Protein AF-A0ABD5NC55-F1 (afdb_monomer)

Structure (mmCIF, N/CA/C/O backbone):
data_AF-A0ABD5NC55-F1
#
_entry.id   AF-A0ABD5NC55-F1
#
loop_
_atom_site.group_PDB
_atom_site.id
_atom_site.type_symbol
_atom_site.label_atom_id
_atom_site.label_alt_id
_atom_site.label_comp_id
_atom_site.label_asym_id
_atom_site.label_entity_id
_atom_site.label_seq_id
_atom_site.pdbx_PDB_ins_code
_atom_site.Cartn_x
_atom_site.Cartn_y
_atom_site.Cartn_z
_atom_site.occupancy
_atom_site.B_iso_or_equiv
_atom_site.auth_seq_id
_atom_site.auth_comp_id
_atom_site.auth_asym_id
_atom_site.auth_atom_id
_atom_site.pdbx_PDB_model_num
ATOM 1 N N . MET A 1 1 ? 3.186 -11.747 -23.659 1.00 61.12 1 MET A N 1
ATOM 2 C CA . MET A 1 1 ? 3.826 -11.585 -22.332 1.00 61.12 1 MET A CA 1
ATOM 3 C C . MET A 1 1 ? 4.616 -12.858 -22.051 1.00 61.12 1 MET A C 1
ATOM 5 O O . MET A 1 1 ? 4.063 -13.925 -22.280 1.00 61.12 1 MET A O 1
ATOM 9 N N . SER A 1 2 ? 5.901 -12.783 -21.690 1.00 81.12 2 SER A N 1
ATOM 10 C CA . SER A 1 2 ? 6.711 -13.991 -21.438 1.00 81.12 2 SER A CA 1
ATOM 11 C C . SER A 1 2 ? 6.311 -14.660 -20.113 1.00 81.12 2 SER A C 1
ATOM 13 O O . SER A 1 2 ? 5.825 -13.983 -19.206 1.00 81.12 2 SER A O 1
ATOM 15 N N . GLY A 1 3 ? 6.540 -15.973 -19.976 1.00 81.94 3 GLY A N 1
ATOM 16 C CA . GLY A 1 3 ? 6.241 -16.711 -18.736 1.00 81.94 3 GLY A CA 1
ATOM 17 C C . GLY A 1 3 ? 6.986 -16.169 -17.507 1.00 81.94 3 GLY A C 1
ATOM 18 O O . GLY A 1 3 ? 6.427 -16.123 -16.415 1.00 81.94 3 GLY A O 1
ATOM 19 N N . LEU A 1 4 ? 8.206 -15.655 -17.702 1.00 83.94 4 LEU A N 1
ATOM 20 C CA . LEU A 1 4 ? 8.985 -14.992 -16.654 1.00 83.94 4 LEU A CA 1
ATOM 21 C C . LEU A 1 4 ? 8.334 -13.681 -16.184 1.00 83.94 4 LEU A C 1
ATOM 23 O O . LEU A 1 4 ? 8.230 -13.456 -14.983 1.00 83.94 4 LEU A O 1
ATOM 27 N N . ASN A 1 5 ? 7.820 -12.851 -17.100 1.00 82.38 5 ASN A N 1
ATOM 28 C CA . ASN A 1 5 ? 7.126 -11.615 -16.721 1.00 82.38 5 ASN A CA 1
ATOM 29 C C . ASN A 1 5 ? 5.860 -11.911 -15.909 1.00 82.38 5 ASN A C 1
ATOM 31 O O . ASN A 1 5 ? 5.577 -11.208 -14.946 1.00 82.38 5 ASN A O 1
ATOM 35 N N . TRP A 1 6 ? 5.124 -12.968 -16.263 1.00 85.38 6 TRP A N 1
ATOM 36 C CA . TRP A 1 6 ? 3.964 -13.406 -15.487 1.00 85.38 6 TRP A CA 1
ATOM 37 C C . TRP A 1 6 ? 4.355 -13.847 -14.074 1.00 85.38 6 TRP A C 1
ATOM 39 O O . TRP A 1 6 ? 3.760 -13.374 -13.106 1.00 85.38 6 TRP A O 1
ATOM 49 N N . ALA A 1 7 ? 5.394 -14.676 -13.943 1.00 89.12 7 ALA A N 1
ATOM 50 C CA . ALA A 1 7 ? 5.879 -15.124 -12.640 1.00 89.12 7 ALA A CA 1
ATOM 51 C C . ALA A 1 7 ? 6.323 -13.947 -11.754 1.00 89.12 7 ALA A C 1
ATOM 53 O O . ALA A 1 7 ? 5.970 -13.901 -10.579 1.00 89.12 7 ALA A O 1
ATOM 54 N N . VAL A 1 8 ? 7.027 -12.960 -12.321 1.00 88.50 8 VAL A N 1
ATOM 55 C CA . VAL A 1 8 ? 7.450 -11.744 -11.602 1.00 88.50 8 VAL A CA 1
ATOM 56 C C . VAL A 1 8 ? 6.251 -10.895 -11.174 1.00 88.50 8 VAL A C 1
ATOM 58 O O . VAL A 1 8 ? 6.222 -10.408 -10.046 1.00 88.50 8 VAL A O 1
ATOM 61 N N . THR A 1 9 ? 5.237 -10.741 -12.028 1.00 85.44 9 THR A N 1
ATOM 62 C CA . THR A 1 9 ? 4.001 -10.032 -11.664 1.00 85.44 9 THR A CA 1
ATOM 63 C C . THR A 1 9 ? 3.281 -10.725 -10.509 1.00 85.44 9 THR A C 1
ATOM 65 O O . THR A 1 9 ? 2.924 -10.060 -9.538 1.00 85.44 9 THR A O 1
ATOM 68 N N . VAL A 1 10 ? 3.111 -12.050 -10.568 1.00 88.81 10 VAL A N 1
ATOM 69 C CA . VAL A 1 10 ? 2.485 -12.830 -9.485 1.00 88.81 10 VAL A CA 1
ATOM 70 C C . VAL A 1 10 ? 3.303 -12.730 -8.198 1.00 88.81 10 VAL A C 1
ATOM 72 O O . VAL A 1 10 ? 2.737 -12.469 -7.138 1.00 88.81 10 VAL A O 1
ATOM 75 N N . ALA A 1 11 ? 4.629 -12.860 -8.280 1.00 88.06 11 ALA A N 1
ATOM 76 C CA . ALA A 1 11 ? 5.518 -12.692 -7.134 1.00 88.06 11 ALA A CA 1
ATOM 77 C C . ALA A 1 11 ? 5.391 -11.292 -6.515 1.00 88.06 11 ALA A C 1
ATOM 79 O O . ALA A 1 11 ? 5.350 -11.171 -5.294 1.00 88.06 11 ALA A O 1
ATOM 80 N N . GLY A 1 12 ? 5.252 -10.250 -7.340 1.00 84.94 12 GLY A N 1
ATOM 81 C CA . GLY A 1 12 ? 4.975 -8.889 -6.884 1.00 84.94 12 GLY A CA 1
ATOM 82 C C . GLY A 1 12 ? 3.676 -8.799 -6.090 1.00 84.94 12 GLY A C 1
ATOM 83 O O . GLY A 1 12 ? 3.687 -8.312 -4.962 1.00 84.94 12 GLY A O 1
ATOM 84 N N . VAL A 1 13 ? 2.574 -9.328 -6.633 1.00 88.69 13 VAL A N 1
ATOM 85 C CA . VAL A 1 13 ? 1.280 -9.364 -5.927 1.00 88.69 13 VAL A CA 1
ATOM 86 C C . VAL A 1 13 ? 1.420 -10.044 -4.566 1.00 88.69 13 VAL A C 1
ATOM 88 O O . VAL A 1 13 ? 0.998 -9.489 -3.552 1.00 88.69 13 VAL A O 1
ATOM 91 N N . VAL A 1 14 ? 2.039 -11.227 -4.539 1.00 90.50 14 VAL A N 1
ATOM 92 C CA . VAL A 1 14 ? 2.230 -12.009 -3.312 1.00 90.50 14 VAL A CA 1
ATOM 93 C C . VAL A 1 14 ? 3.110 -11.259 -2.313 1.00 90.50 14 VAL A C 1
ATOM 95 O O . VAL A 1 14 ? 2.767 -11.209 -1.137 1.00 90.50 14 VAL A O 1
ATOM 98 N N . ALA A 1 15 ? 4.197 -10.623 -2.755 1.00 89.31 15 ALA A N 1
ATOM 99 C CA . ALA A 1 15 ? 5.097 -9.870 -1.885 1.00 89.31 15 ALA A CA 1
ATOM 100 C C . ALA A 1 15 ? 4.412 -8.652 -1.242 1.00 89.31 15 ALA A C 1
ATOM 102 O O . ALA A 1 15 ? 4.554 -8.419 -0.039 1.00 89.31 15 ALA A O 1
ATOM 103 N N . PHE A 1 16 ? 3.627 -7.890 -2.009 1.00 88.50 16 PHE A N 1
ATOM 104 C CA . PHE A 1 16 ? 2.878 -6.750 -1.473 1.00 88.50 16 PHE A CA 1
ATOM 105 C C . PHE A 1 16 ? 1.750 -7.195 -0.534 1.00 88.50 16 PHE A C 1
ATOM 107 O O . PHE A 1 16 ? 1.574 -6.612 0.535 1.00 88.50 16 PHE A O 1
ATOM 114 N N . ALA A 1 17 ? 1.036 -8.272 -0.866 1.00 87.06 17 ALA A N 1
ATOM 115 C CA . ALA A 1 17 ? 0.018 -8.833 0.020 1.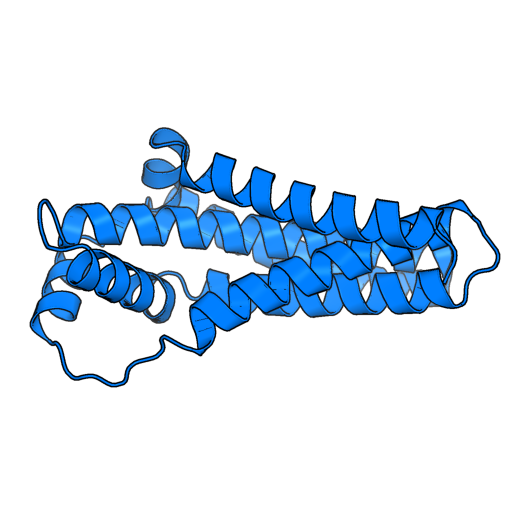00 87.06 17 ALA A CA 1
ATOM 116 C C . ALA A 1 17 ? 0.628 -9.360 1.332 1.00 87.06 17 ALA A C 1
ATOM 118 O O . ALA A 1 17 ? 0.141 -9.034 2.413 1.00 87.06 17 ALA A O 1
ATOM 119 N N . ALA A 1 18 ? 1.722 -10.122 1.248 1.00 86.50 18 ALA A N 1
ATOM 120 C CA . ALA A 1 18 ? 2.407 -10.688 2.407 1.00 86.50 18 ALA A CA 1
ATOM 121 C C . ALA A 1 18 ? 3.020 -9.606 3.306 1.00 86.50 18 ALA A C 1
ATOM 123 O O . ALA A 1 18 ? 2.886 -9.683 4.525 1.00 86.50 18 ALA A O 1
ATOM 124 N N . SER A 1 19 ? 3.647 -8.577 2.726 1.00 87.06 19 SER A N 1
ATOM 125 C CA . SER A 1 19 ? 4.201 -7.459 3.504 1.00 87.06 19 SER A CA 1
ATOM 126 C C . SER A 1 19 ? 3.112 -6.661 4.218 1.00 87.06 19 SER A C 1
ATOM 128 O O . SER A 1 19 ? 3.260 -6.362 5.400 1.00 87.06 19 SER A O 1
ATOM 130 N N . SER A 1 20 ? 1.988 -6.381 3.554 1.00 85.31 20 SER A N 1
ATOM 131 C CA . SER A 1 20 ? 0.851 -5.709 4.193 1.00 85.31 20 SER A CA 1
ATOM 132 C C . SER A 1 20 ? 0.246 -6.560 5.314 1.00 85.31 20 SER A C 1
ATOM 134 O O . SER A 1 20 ? -0.006 -6.056 6.408 1.00 85.31 20 SER A O 1
ATOM 136 N N . TYR A 1 21 ? 0.099 -7.871 5.090 1.00 85.38 21 TYR A N 1
ATOM 137 C CA . TYR A 1 21 ? -0.360 -8.805 6.117 1.00 85.38 21 TYR A CA 1
ATOM 138 C C . TYR A 1 21 ? 0.579 -8.842 7.328 1.00 85.38 21 TYR A C 1
ATOM 140 O O . TYR A 1 21 ? 0.105 -8.799 8.458 1.00 85.38 21 TYR A O 1
ATOM 148 N N . ALA A 1 22 ? 1.898 -8.865 7.115 1.00 86.38 22 ALA A N 1
ATOM 149 C CA . ALA A 1 22 ? 2.879 -8.830 8.199 1.00 86.38 22 ALA A CA 1
ATOM 150 C C . ALA A 1 22 ? 2.786 -7.529 9.016 1.00 86.38 22 ALA A C 1
ATOM 152 O O . ALA A 1 22 ? 2.776 -7.575 10.243 1.00 86.38 22 ALA A O 1
ATOM 153 N N . VAL A 1 23 ? 2.641 -6.382 8.342 1.00 87.06 23 VAL A N 1
ATOM 154 C CA . VAL A 1 23 ? 2.479 -5.063 8.982 1.00 87.06 23 VAL A CA 1
ATOM 155 C C . VAL A 1 23 ? 1.208 -4.995 9.832 1.00 87.06 23 VAL A C 1
ATOM 157 O O . VAL A 1 23 ? 1.243 -4.487 10.948 1.00 87.06 23 VAL A O 1
ATOM 160 N N . VAL A 1 24 ? 0.085 -5.511 9.327 1.00 84.94 24 VAL A N 1
ATOM 161 C CA . VAL A 1 24 ? -1.197 -5.502 10.053 1.00 84.94 24 VAL A CA 1
ATOM 162 C C . VAL A 1 24 ? -1.247 -6.585 11.138 1.00 84.94 24 VAL A C 1
ATOM 164 O O . VAL A 1 24 ? -1.898 -6.400 12.164 1.00 84.94 24 VAL A O 1
ATOM 167 N N . GLY A 1 25 ? -0.570 -7.717 10.943 1.00 83.31 25 GLY A N 1
ATOM 168 C CA . GLY A 1 25 ? -0.527 -8.820 11.905 1.00 83.31 25 GLY A CA 1
ATOM 169 C C . GLY A 1 25 ? 0.240 -8.483 13.186 1.00 83.31 25 GLY A C 1
ATOM 170 O O . GLY A 1 25 ? -0.072 -9.024 14.248 1.00 83.31 25 GLY A O 1
ATOM 171 N N . ASP A 1 26 ? 1.194 -7.557 13.113 1.00 89.75 26 ASP A N 1
ATOM 172 C CA . ASP A 1 26 ? 2.009 -7.135 14.248 1.00 89.75 26 ASP A CA 1
ATOM 173 C C . ASP A 1 26 ? 1.245 -6.157 15.165 1.00 89.75 26 ASP A C 1
ATOM 175 O O . ASP A 1 26 ? 0.849 -5.058 14.771 1.00 89.75 26 ASP A O 1
ATOM 179 N N . ALA A 1 27 ? 1.017 -6.560 16.418 1.00 87.25 27 ALA A N 1
ATOM 180 C CA . ALA A 1 27 ? 0.309 -5.746 17.408 1.00 87.25 27 ALA A CA 1
ATOM 181 C C . ALA A 1 27 ? 1.094 -4.491 17.845 1.00 87.25 27 ALA A C 1
ATOM 183 O O . ALA A 1 27 ? 0.490 -3.457 18.145 1.00 87.25 27 ALA A O 1
ATOM 184 N N . GLY A 1 28 ? 2.427 -4.553 17.859 1.00 87.88 28 GLY A N 1
ATOM 185 C CA . GLY A 1 28 ? 3.287 -3.409 18.159 1.00 87.88 28 GLY A CA 1
ATOM 186 C C . GLY A 1 28 ? 3.221 -2.356 17.057 1.00 87.88 28 GLY A C 1
ATOM 187 O O . GLY A 1 28 ? 3.062 -1.171 17.340 1.00 87.88 28 GLY A O 1
ATOM 188 N N . ILE A 1 29 ? 3.249 -2.783 15.791 1.00 87.31 29 ILE A N 1
ATOM 189 C CA . ILE A 1 29 ? 3.102 -1.864 14.651 1.00 87.31 29 ILE A CA 1
ATOM 190 C C . ILE A 1 29 ? 1.704 -1.243 14.628 1.00 87.31 29 ILE A C 1
ATOM 192 O O . ILE A 1 29 ? 1.588 -0.035 14.429 1.00 87.31 29 ILE A O 1
ATOM 196 N N . ARG A 1 30 ? 0.650 -2.032 14.868 1.00 88.25 30 ARG A N 1
ATOM 197 C CA . ARG A 1 30 ? -0.736 -1.537 14.931 1.00 88.25 30 ARG A CA 1
ATOM 198 C C . ARG A 1 30 ? -0.933 -0.453 15.990 1.00 88.25 30 ARG A C 1
ATOM 200 O O . ARG A 1 30 ? -1.394 0.636 15.655 1.00 88.25 30 ARG A O 1
ATOM 207 N N . SER A 1 31 ? -0.519 -0.730 17.225 1.00 89.88 31 SER A N 1
ATOM 208 C CA . SER A 1 31 ? -0.637 0.214 18.347 1.00 89.88 31 SER A CA 1
ATOM 209 C C . SER A 1 31 ? 0.229 1.466 18.174 1.00 89.88 31 SER A C 1
ATOM 211 O O . SER A 1 31 ? -0.176 2.574 18.521 1.00 89.88 31 SER A O 1
ATOM 213 N N . TRP A 1 32 ? 1.418 1.341 17.581 1.00 93.44 32 TRP A N 1
ATOM 214 C CA . TRP A 1 32 ? 2.223 2.509 17.231 1.00 93.44 32 TRP A CA 1
ATOM 215 C C . TRP A 1 32 ? 1.589 3.331 16.099 1.00 93.44 32 TRP A C 1
ATOM 217 O O . TRP A 1 32 ? 1.586 4.562 16.160 1.00 93.44 32 TRP A O 1
ATOM 227 N N . ALA A 1 33 ? 1.040 2.674 15.074 1.00 88.81 33 ALA A N 1
ATOM 228 C CA . ALA A 1 33 ? 0.448 3.332 13.911 1.00 88.81 33 ALA A CA 1
ATOM 229 C C . ALA A 1 33 ? -0.842 4.098 14.250 1.00 88.81 33 ALA A C 1
ATOM 231 O O . ALA A 1 33 ? -1.135 5.105 13.599 1.00 88.81 33 ALA A O 1
ATOM 232 N N . SER A 1 34 ? -1.595 3.660 15.265 1.00 88.88 34 SER A N 1
ATOM 233 C CA . SER A 1 34 ? -2.760 4.386 15.787 1.00 88.88 34 SER A CA 1
ATOM 234 C C . SER A 1 34 ? -2.375 5.594 16.650 1.00 88.88 34 SER A C 1
ATOM 236 O O . SER A 1 34 ? -3.102 6.591 16.671 1.00 88.88 34 SER A O 1
ATOM 238 N N . ALA A 1 35 ? -1.199 5.582 17.285 1.00 91.50 35 ALA A N 1
ATOM 239 C CA . ALA A 1 35 ? -0.702 6.705 18.076 1.00 91.50 35 ALA A CA 1
ATOM 240 C C . ALA A 1 35 ? -0.426 7.964 17.227 1.00 91.50 35 ALA A C 1
ATOM 242 O O . ALA A 1 35 ? -0.142 7.908 16.029 1.00 91.50 35 ALA A O 1
ATOM 243 N N . ALA A 1 36 ? -0.443 9.144 17.860 1.00 88.31 36 ALA A N 1
ATOM 244 C CA . ALA A 1 36 ? -0.231 10.426 17.173 1.00 88.31 36 ALA A CA 1
ATOM 245 C C . ALA A 1 36 ? 1.100 10.494 16.397 1.00 88.31 36 ALA A C 1
ATOM 247 O O . ALA A 1 36 ? 1.129 10.986 15.266 1.00 88.31 36 ALA A O 1
ATOM 248 N N . ALA A 1 37 ? 2.182 9.956 16.971 1.00 89.19 37 ALA A N 1
ATOM 249 C CA . ALA A 1 37 ? 3.490 9.894 16.322 1.00 89.19 37 ALA A CA 1
ATOM 250 C C . ALA A 1 37 ? 3.479 8.983 15.080 1.00 89.19 37 ALA A C 1
ATOM 252 O O . ALA A 1 37 ? 3.991 9.381 14.033 1.00 89.19 37 ALA A O 1
ATOM 253 N N . GLY A 1 38 ? 2.838 7.811 15.155 1.00 88.50 38 GLY A N 1
ATOM 254 C CA . GLY A 1 38 ? 2.690 6.902 14.015 1.00 88.50 38 GLY A CA 1
ATOM 255 C C . GLY A 1 38 ? 1.799 7.479 12.916 1.00 88.50 38 GLY A C 1
ATOM 256 O O . GLY A 1 38 ? 2.148 7.413 11.735 1.00 88.50 38 GLY A O 1
ATOM 257 N N . ARG A 1 39 ? 0.705 8.160 13.281 1.00 89.12 39 ARG A N 1
ATOM 258 C CA . ARG A 1 39 ? -0.153 8.896 12.333 1.00 89.12 39 ARG A CA 1
ATOM 259 C C . ARG A 1 39 ? 0.620 10.006 11.614 1.00 89.12 39 ARG A C 1
ATOM 261 O O . ARG A 1 39 ? 0.506 10.141 10.394 1.00 89.12 39 ARG A O 1
ATOM 268 N N . ALA A 1 40 ? 1.428 10.782 12.338 1.00 90.56 40 ALA A N 1
ATOM 269 C CA . ALA A 1 40 ? 2.279 11.820 11.754 1.00 90.56 40 ALA A CA 1
ATOM 270 C C . ALA A 1 40 ? 3.355 11.228 10.831 1.00 90.56 40 ALA A C 1
ATOM 272 O O . ALA A 1 40 ? 3.527 11.703 9.709 1.00 90.56 40 ALA A O 1
ATOM 273 N N . TRP A 1 41 ? 4.022 10.155 11.258 1.00 90.88 41 TRP A N 1
ATOM 274 C CA . TRP A 1 41 ? 4.999 9.443 10.436 1.00 90.88 41 TRP A CA 1
ATOM 275 C C . TRP A 1 41 ? 4.378 8.891 9.153 1.00 90.88 41 TRP A C 1
ATOM 277 O O . TRP A 1 41 ? 4.917 9.074 8.068 1.00 90.88 41 TRP A O 1
ATOM 287 N N . THR A 1 42 ? 3.195 8.289 9.243 1.00 90.69 42 THR A N 1
ATOM 288 C CA . THR A 1 42 ? 2.478 7.742 8.084 1.00 90.69 42 THR A CA 1
ATOM 289 C C . THR A 1 42 ? 2.167 8.825 7.045 1.00 90.69 42 THR A C 1
ATOM 291 O O . THR A 1 42 ? 2.303 8.594 5.842 1.00 90.69 42 THR A O 1
ATOM 294 N N . ARG A 1 43 ? 1.824 10.045 7.488 1.00 90.25 43 ARG A N 1
ATOM 295 C CA . ARG A 1 43 ? 1.667 11.210 6.596 1.00 90.25 43 ARG A CA 1
ATOM 296 C C . ARG A 1 43 ? 2.989 11.625 5.955 1.00 90.25 43 ARG A C 1
ATOM 298 O O . ARG A 1 43 ? 2.999 11.932 4.767 1.00 90.25 43 ARG A O 1
ATOM 305 N N . TRP A 1 44 ? 4.089 11.605 6.706 1.00 92.81 44 TRP A N 1
ATOM 306 C CA . TRP A 1 44 ? 5.425 11.875 6.168 1.00 92.81 44 TRP A CA 1
ATOM 307 C C . TRP A 1 44 ? 5.843 10.860 5.106 1.00 92.81 44 TRP A C 1
ATOM 309 O O . TRP A 1 44 ? 6.323 11.260 4.050 1.00 92.81 44 TRP A O 1
ATOM 319 N N . VAL A 1 45 ? 5.600 9.567 5.333 1.00 91.31 45 VAL A N 1
ATOM 320 C CA . VAL A 1 45 ? 5.869 8.510 4.344 1.00 91.31 45 VAL A CA 1
ATOM 321 C C . VAL A 1 45 ? 5.026 8.717 3.083 1.00 91.31 45 VAL A C 1
ATOM 323 O O . VAL A 1 45 ? 5.547 8.622 1.972 1.00 91.31 45 VAL A O 1
ATOM 326 N N . ALA A 1 46 ? 3.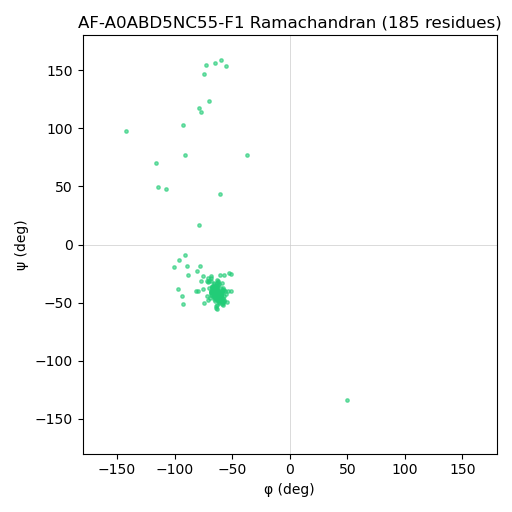744 9.072 3.228 1.00 89.44 46 ALA A N 1
ATOM 327 C CA . ALA A 1 46 ? 2.892 9.400 2.085 1.00 89.44 46 ALA A CA 1
ATOM 328 C C . ALA A 1 46 ? 3.416 10.620 1.307 1.00 89.44 46 ALA A C 1
ATOM 330 O O . ALA A 1 46 ? 3.495 10.585 0.079 1.00 89.44 46 ALA A O 1
ATOM 331 N N . ALA A 1 47 ? 3.819 11.681 2.014 1.00 91.81 47 ALA A N 1
ATOM 332 C CA . ALA A 1 47 ? 4.410 12.871 1.408 1.00 91.81 47 ALA A CA 1
ATOM 333 C C . ALA A 1 47 ? 5.722 12.544 0.679 1.00 91.81 47 ALA A C 1
ATOM 335 O O . ALA A 1 47 ? 5.924 13.002 -0.443 1.00 91.81 47 ALA A O 1
ATOM 336 N N . ALA A 1 48 ? 6.574 11.696 1.260 1.00 91.31 48 ALA A N 1
ATOM 337 C CA . ALA A 1 48 ? 7.786 11.209 0.610 1.00 91.31 48 ALA A CA 1
ATOM 338 C 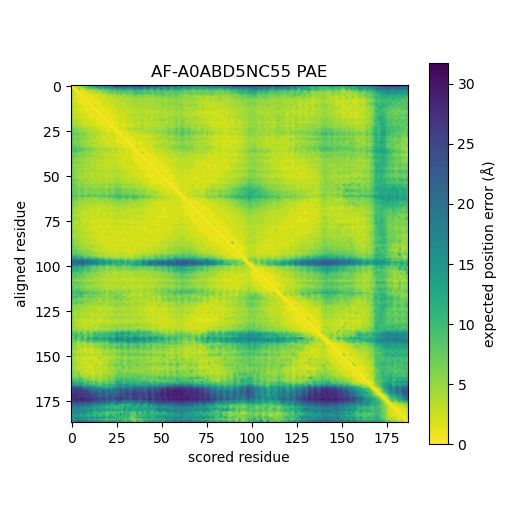C . ALA A 1 48 ? 7.465 10.463 -0.693 1.00 91.31 48 ALA A C 1
ATOM 340 O O . ALA A 1 48 ? 8.101 10.727 -1.709 1.00 91.31 48 ALA A O 1
ATOM 341 N N . GLY A 1 49 ? 6.433 9.612 -0.713 1.00 89.62 49 GLY A N 1
ATOM 342 C CA . GLY A 1 49 ? 5.984 8.940 -1.938 1.00 89.62 49 GLY A CA 1
ATOM 343 C C . GLY A 1 49 ? 5.567 9.910 -3.047 1.00 89.62 49 GLY A C 1
ATOM 344 O O . GLY A 1 49 ? 5.943 9.724 -4.207 1.00 89.62 49 GLY A O 1
ATOM 345 N N . VAL A 1 50 ? 4.863 10.990 -2.694 1.00 91.44 50 VAL A N 1
ATOM 346 C CA . VAL A 1 50 ? 4.505 12.064 -3.639 1.00 91.44 50 VAL A CA 1
ATOM 347 C C . VAL A 1 50 ? 5.748 12.807 -4.130 1.00 91.44 50 VAL A C 1
ATOM 349 O O . VAL A 1 50 ? 5.899 13.009 -5.331 1.00 91.44 50 VAL A O 1
ATOM 352 N N . LEU A 1 51 ? 6.659 13.186 -3.231 1.00 92.75 51 LEU A N 1
ATOM 353 C CA . LEU A 1 51 ? 7.892 13.895 -3.588 1.00 92.75 51 LEU A CA 1
ATOM 354 C C . LEU A 1 51 ? 8.786 13.059 -4.506 1.00 92.75 51 LEU A C 1
ATOM 356 O O . LEU A 1 51 ? 9.272 13.569 -5.512 1.00 92.75 51 LEU A O 1
ATOM 360 N N . VAL A 1 52 ? 8.949 11.769 -4.207 1.00 93.44 52 VAL A N 1
ATOM 361 C CA . VAL A 1 52 ? 9.706 10.828 -5.041 1.00 93.44 52 VAL A CA 1
ATOM 362 C C . VAL A 1 52 ? 9.051 10.676 -6.412 1.00 93.44 52 VAL A C 1
ATOM 364 O O . VAL A 1 52 ? 9.750 10.719 -7.418 1.00 93.44 52 VAL A O 1
ATOM 367 N N . SER A 1 53 ? 7.720 10.580 -6.482 1.00 89.06 53 SER A N 1
ATOM 368 C CA . SER A 1 53 ? 6.993 10.506 -7.760 1.00 89.06 53 SER A CA 1
ATOM 369 C C . SER A 1 53 ? 7.122 11.797 -8.582 1.00 89.06 53 SER A C 1
ATOM 371 O O . SER A 1 53 ? 7.263 11.750 -9.802 1.00 89.06 53 SER A O 1
ATOM 373 N N . SER A 1 54 ? 7.142 12.960 -7.930 1.00 89.88 54 SER A N 1
ATOM 374 C CA . SER A 1 54 ? 7.398 14.249 -8.588 1.00 89.88 54 SER A CA 1
ATOM 375 C C . SER A 1 54 ? 8.836 14.349 -9.102 1.00 89.88 54 SER A C 1
ATOM 377 O O . SER A 1 54 ? 9.064 14.764 -10.239 1.00 89.88 54 SER A O 1
ATOM 379 N N . ALA A 1 55 ? 9.813 13.917 -8.300 1.00 89.94 55 ALA A N 1
ATOM 380 C CA . ALA A 1 55 ? 11.210 13.831 -8.716 1.00 89.94 55 ALA A CA 1
ATOM 381 C C . ALA A 1 55 ? 11.395 12.825 -9.863 1.00 89.94 55 ALA A C 1
ATOM 383 O O . ALA A 1 55 ? 12.221 13.050 -10.748 1.00 89.94 55 ALA A O 1
ATOM 384 N N . ALA A 1 56 ? 10.599 11.752 -9.891 1.00 89.31 56 ALA A N 1
ATOM 385 C CA . ALA A 1 56 ? 10.577 10.781 -10.977 1.00 89.31 56 ALA A CA 1
ATOM 386 C C . ALA A 1 56 ? 10.151 11.426 -12.297 1.00 89.31 56 ALA A C 1
ATOM 388 O O . ALA A 1 56 ? 10.830 11.227 -13.298 1.00 89.31 56 ALA A O 1
ATOM 389 N N . ALA A 1 57 ? 9.092 12.245 -12.294 1.00 87.44 57 ALA A N 1
ATOM 390 C CA . ALA A 1 57 ? 8.622 12.947 -13.490 1.00 87.44 57 ALA A CA 1
ATOM 391 C C . ALA A 1 57 ? 9.699 13.870 -14.083 1.00 87.44 57 ALA A C 1
ATOM 393 O O . ALA A 1 57 ? 9.932 13.845 -15.290 1.00 87.44 57 ALA A O 1
ATOM 394 N N . TRP A 1 58 ? 10.412 14.615 -13.233 1.00 90.50 58 TRP A N 1
ATOM 395 C CA . TRP A 1 58 ? 11.568 15.410 -13.657 1.00 90.50 58 TRP A CA 1
ATOM 396 C C . TRP A 1 58 ? 12.694 14.531 -14.204 1.00 90.50 58 TRP A C 1
ATOM 398 O O . TRP A 1 58 ? 13.158 14.732 -15.326 1.00 90.50 58 TRP A O 1
ATOM 408 N N . SER A 1 59 ? 13.093 13.514 -13.439 1.00 89.12 59 SER A N 1
ATOM 409 C CA . SER A 1 59 ? 14.202 12.623 -13.793 1.00 89.12 59 SER A CA 1
ATOM 410 C C . SER A 1 59 ? 13.938 11.853 -15.079 1.00 89.12 59 SER A C 1
ATOM 412 O O . SER A 1 59 ? 14.875 11.600 -15.824 1.00 89.12 59 SER A O 1
ATOM 414 N N . PHE A 1 60 ? 12.682 11.516 -15.373 1.00 84.19 60 PHE A N 1
ATOM 415 C CA . PHE A 1 60 ? 12.295 10.769 -16.567 1.00 84.19 60 PHE A CA 1
ATOM 416 C C . PHE A 1 60 ? 12.616 11.523 -17.863 1.00 84.19 60 PHE A C 1
ATOM 418 O O . PHE A 1 60 ? 12.932 10.890 -18.866 1.00 84.19 60 PHE A O 1
ATOM 425 N N . THR A 1 61 ? 12.595 12.861 -17.839 1.00 86.00 61 THR A N 1
ATOM 426 C CA . THR A 1 61 ? 12.954 13.682 -19.010 1.00 86.00 61 THR A CA 1
ATOM 427 C C . THR A 1 61 ? 14.450 13.638 -19.325 1.00 86.00 61 THR A C 1
ATOM 429 O O . THR A 1 61 ? 14.836 13.757 -20.484 1.00 86.00 61 THR A O 1
ATOM 432 N N . VAL A 1 62 ? 15.287 13.430 -18.302 1.00 91.94 62 VAL A N 1
ATOM 433 C CA . VAL A 1 62 ? 16.752 13.375 -18.417 1.00 91.94 62 VAL A CA 1
ATOM 434 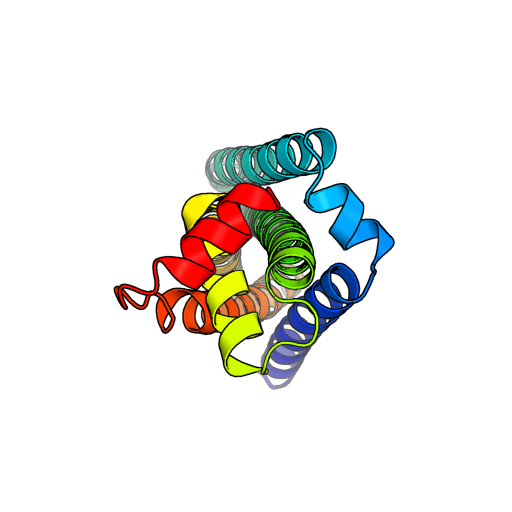C C . VAL A 1 62 ? 17.242 11.934 -18.598 1.00 91.94 62 VAL A C 1
ATOM 436 O O . VAL A 1 62 ? 18.101 11.659 -19.428 1.00 91.94 62 VAL A O 1
ATOM 439 N N . SER A 1 63 ? 16.690 11.007 -17.815 1.00 90.38 63 SER A N 1
ATOM 440 C CA . SER A 1 63 ? 17.014 9.582 -17.789 1.00 90.38 63 SER A CA 1
ATOM 441 C C . SER A 1 63 ? 15.731 8.765 -17.568 1.00 90.38 63 SER A C 1
ATOM 443 O O . SER A 1 63 ? 15.296 8.573 -16.423 1.00 90.38 63 SER A O 1
ATOM 445 N N . PRO A 1 64 ? 15.121 8.237 -18.647 1.00 86.31 64 PRO A N 1
ATOM 446 C CA . PRO A 1 64 ? 13.928 7.397 -18.556 1.00 86.31 64 PRO A CA 1
ATOM 447 C C . PRO A 1 64 ? 14.074 6.185 -17.614 1.00 86.31 64 PRO A C 1
ATOM 449 O O . PRO A 1 64 ? 13.142 5.930 -16.845 1.00 86.31 64 PRO A O 1
ATOM 452 N N . PRO A 1 65 ? 15.224 5.470 -17.575 1.00 87.12 65 PRO A N 1
ATOM 453 C CA . PRO A 1 65 ? 15.439 4.390 -16.613 1.00 87.12 65 PRO A CA 1
ATOM 454 C C . PRO A 1 65 ? 15.340 4.869 -15.164 1.00 87.12 65 PRO A C 1
ATOM 456 O O . PRO A 1 65 ? 14.622 4.281 -14.358 1.00 87.12 65 PRO A O 1
ATOM 459 N N . THR A 1 66 ? 16.022 5.970 -14.837 1.00 88.12 66 THR A N 1
ATOM 460 C CA . THR A 1 66 ? 16.031 6.543 -13.485 1.00 88.12 66 THR A CA 1
ATOM 461 C C . THR A 1 66 ? 14.631 6.978 -13.069 1.00 88.12 66 THR A C 1
ATOM 463 O O . THR A 1 66 ? 14.195 6.661 -11.963 1.00 88.12 66 THR A O 1
ATOM 466 N N . GLY A 1 67 ? 13.894 7.643 -13.963 1.00 87.44 67 GLY A N 1
ATOM 467 C CA . GLY A 1 67 ? 12.504 8.017 -13.710 1.00 87.44 67 GLY A CA 1
ATOM 468 C C . GLY A 1 67 ? 11.607 6.804 -13.442 1.00 87.44 67 GLY A C 1
ATOM 469 O O . GLY A 1 67 ? 10.832 6.825 -12.492 1.00 87.44 67 GLY A O 1
ATOM 470 N N . ALA A 1 68 ? 11.754 5.710 -14.198 1.00 88.62 68 ALA A N 1
ATOM 471 C CA . ALA A 1 68 ? 10.978 4.485 -13.984 1.00 88.62 68 ALA A CA 1
ATOM 472 C C . ALA A 1 68 ? 11.234 3.848 -12.605 1.00 88.62 68 ALA A C 1
ATOM 474 O O . ALA A 1 68 ? 10.283 3.471 -11.916 1.00 88.62 68 ALA A O 1
ATOM 475 N N . TYR A 1 69 ? 12.497 3.777 -12.166 1.00 90.00 69 TYR A N 1
ATOM 476 C CA . TYR A 1 69 ? 12.833 3.290 -10.823 1.00 90.00 69 TYR A CA 1
ATOM 477 C C . TYR A 1 69 ? 12.259 4.191 -9.726 1.00 90.00 69 TYR A C 1
ATOM 479 O O . TYR A 1 69 ? 11.732 3.691 -8.732 1.00 90.00 69 TYR A O 1
ATOM 487 N N . LEU A 1 70 ? 12.317 5.512 -9.909 1.00 91.62 70 LEU A N 1
ATOM 488 C CA . LEU A 1 70 ? 11.759 6.463 -8.949 1.00 91.62 70 LEU A CA 1
ATOM 489 C C . LEU A 1 70 ? 10.227 6.391 -8.892 1.00 91.62 70 LEU A C 1
ATOM 491 O O . LEU A 1 70 ? 9.671 6.460 -7.801 1.00 91.62 70 LEU A O 1
ATOM 495 N N . PHE A 1 71 ? 9.533 6.168 -10.012 1.00 90.69 71 PHE A N 1
ATOM 496 C CA . PHE A 1 71 ? 8.087 5.913 -9.995 1.00 90.69 71 PHE A CA 1
ATOM 497 C C . PHE A 1 71 ? 7.739 4.648 -9.202 1.00 90.69 71 PHE A C 1
ATOM 499 O O . PHE A 1 71 ? 6.821 4.678 -8.379 1.00 90.69 71 PHE A O 1
ATOM 506 N N . ALA A 1 72 ? 8.500 3.562 -9.378 1.00 89.19 72 ALA A N 1
ATOM 507 C CA . ALA A 1 72 ? 8.315 2.341 -8.595 1.00 89.19 72 ALA A CA 1
ATOM 508 C C . ALA A 1 72 ? 8.568 2.591 -7.099 1.00 89.19 72 ALA A C 1
ATOM 510 O O . ALA A 1 72 ? 7.764 2.179 -6.263 1.00 89.19 72 ALA A O 1
ATOM 511 N N . ALA A 1 73 ? 9.633 3.322 -6.754 1.00 92.25 73 ALA A N 1
ATOM 512 C CA . ALA A 1 73 ? 9.943 3.694 -5.374 1.00 92.25 73 ALA A CA 1
ATOM 513 C C . ALA A 1 73 ? 8.836 4.558 -4.747 1.00 92.25 73 ALA A C 1
ATOM 515 O O . ALA A 1 73 ? 8.381 4.267 -3.641 1.00 92.25 73 ALA A O 1
ATOM 516 N N . GLY A 1 74 ? 8.342 5.570 -5.466 1.00 90.50 74 GLY A N 1
ATOM 517 C CA . GLY A 1 74 ? 7.190 6.374 -5.052 1.00 90.50 74 GLY A CA 1
ATOM 518 C C . GLY A 1 74 ? 5.950 5.511 -4.813 1.00 90.50 74 GLY A C 1
ATOM 519 O O . GLY A 1 74 ? 5.249 5.690 -3.813 1.00 90.50 74 GLY A O 1
ATOM 520 N N . GLY A 1 75 ? 5.747 4.503 -5.668 1.00 88.94 75 GLY A N 1
ATOM 521 C CA . GLY A 1 75 ? 4.693 3.509 -5.517 1.00 88.94 75 GLY A CA 1
ATOM 522 C C . GLY A 1 75 ? 4.796 2.706 -4.214 1.00 88.94 75 GLY A C 1
ATOM 523 O O . GLY A 1 75 ? 3.810 2.569 -3.482 1.00 88.94 75 GLY A O 1
ATOM 524 N N . VAL A 1 76 ? 6.006 2.245 -3.880 1.00 93.75 76 VAL A N 1
ATOM 525 C CA . VAL A 1 76 ? 6.317 1.525 -2.631 1.00 93.75 76 VAL A CA 1
ATOM 526 C C . VAL A 1 76 ? 6.066 2.401 -1.405 1.00 93.75 76 VAL A C 1
ATOM 528 O O . VAL A 1 76 ? 5.431 1.939 -0.459 1.00 93.75 76 VAL A O 1
ATOM 531 N N . PHE A 1 77 ? 6.495 3.666 -1.417 1.00 92.88 77 PHE A N 1
ATOM 532 C CA . PHE A 1 77 ? 6.235 4.594 -0.309 1.00 92.88 77 PHE A CA 1
ATOM 533 C C . PHE A 1 77 ? 4.738 4.836 -0.097 1.00 92.88 77 PHE A C 1
ATOM 535 O O . PHE A 1 77 ? 4.269 4.792 1.042 1.00 92.88 77 PHE A O 1
ATOM 542 N N . GLY A 1 78 ? 3.969 5.018 -1.176 1.00 89.75 78 GLY A N 1
ATOM 543 C CA . GLY A 1 78 ? 2.509 5.100 -1.085 1.00 89.75 78 GLY A CA 1
ATOM 544 C C . GLY A 1 78 ? 1.892 3.851 -0.443 1.00 89.75 78 GLY A C 1
ATOM 545 O O . GLY A 1 78 ? 0.971 3.960 0.370 1.00 89.75 78 GLY A O 1
ATOM 546 N N . PHE A 1 79 ? 2.450 2.669 -0.733 1.00 90.19 79 PHE A N 1
ATOM 547 C CA . PHE A 1 79 ? 1.868 1.388 -0.332 1.00 90.19 79 PHE A CA 1
ATOM 548 C C . PHE A 1 79 ? 2.194 1.104 1.128 1.00 90.19 79 PHE A C 1
ATOM 550 O O . PHE A 1 79 ? 1.336 0.655 1.891 1.00 90.19 79 PHE A O 1
ATOM 557 N N . ALA A 1 80 ? 3.422 1.432 1.532 1.00 90.81 80 ALA A N 1
ATOM 558 C CA . ALA A 1 80 ? 3.851 1.421 2.919 1.00 90.81 80 ALA A CA 1
ATOM 559 C C . ALA A 1 80 ? 2.989 2.371 3.761 1.00 90.81 80 ALA A C 1
ATOM 561 O O . ALA A 1 80 ? 2.453 1.954 4.786 1.00 90.81 80 ALA A O 1
ATOM 562 N N . ALA A 1 81 ? 2.772 3.610 3.302 1.00 90.56 81 ALA A N 1
ATOM 563 C CA . ALA A 1 81 ? 1.903 4.559 3.997 1.00 90.56 81 ALA A CA 1
ATOM 564 C C . ALA A 1 81 ? 0.461 4.042 4.116 1.00 90.56 81 ALA A C 1
ATOM 566 O O . ALA A 1 81 ? -0.147 4.143 5.181 1.00 90.56 81 ALA A O 1
ATOM 567 N N . ALA A 1 82 ? -0.079 3.444 3.052 1.00 89.12 82 ALA A N 1
ATOM 568 C CA . ALA A 1 82 ? -1.413 2.861 3.086 1.00 89.12 82 ALA A CA 1
ATOM 569 C C . ALA A 1 82 ? -1.520 1.671 4.049 1.00 89.12 82 ALA A C 1
ATOM 571 O O . ALA A 1 82 ? -2.499 1.575 4.787 1.00 89.12 82 ALA A O 1
ATOM 572 N N . SER A 1 83 ? -0.512 0.796 4.074 1.00 89.25 83 SER A N 1
ATOM 573 C CA . SER A 1 83 ? -0.467 -0.372 4.962 1.00 89.25 83 SER A CA 1
ATOM 574 C C . SER A 1 83 ? -0.343 0.035 6.430 1.00 89.25 83 SER A C 1
ATOM 576 O O . SER A 1 83 ? -1.051 -0.507 7.271 1.00 89.25 83 SER A O 1
ATOM 578 N N . LEU A 1 84 ? 0.484 1.039 6.740 1.00 89.69 84 LEU A N 1
ATOM 579 C CA . LEU A 1 84 ? 0.594 1.602 8.090 1.00 89.69 84 LEU A CA 1
ATOM 580 C C . LEU A 1 84 ? -0.713 2.268 8.535 1.00 89.69 84 LEU A C 1
ATOM 582 O O . LEU A 1 84 ? -1.183 2.035 9.645 1.00 89.69 84 LEU A O 1
ATOM 586 N N . ALA A 1 85 ? -1.343 3.048 7.655 1.00 88.06 85 ALA A N 1
ATOM 587 C CA . ALA A 1 85 ? -2.634 3.665 7.939 1.00 88.06 85 ALA A CA 1
ATOM 588 C C . ALA A 1 85 ? -3.732 2.610 8.168 1.00 88.06 85 ALA A C 1
ATOM 590 O O . ALA A 1 85 ? -4.548 2.751 9.076 1.00 88.06 85 ALA A O 1
ATOM 591 N N . ALA A 1 86 ? -3.730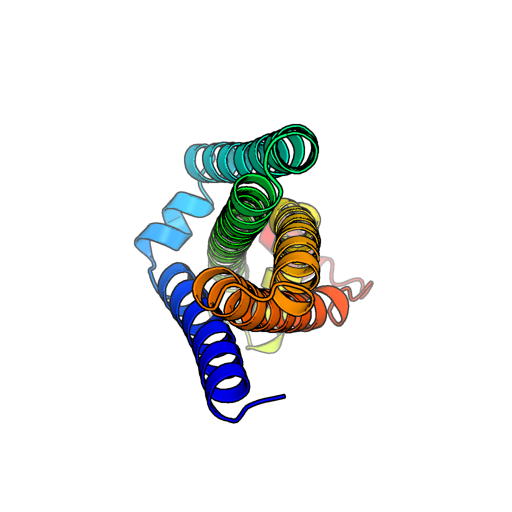 1.525 7.387 1.00 87.94 86 ALA A N 1
ATOM 592 C CA . ALA A 1 86 ? -4.622 0.388 7.595 1.00 87.94 86 ALA A CA 1
ATOM 593 C C . ALA A 1 86 ? -4.334 -0.342 8.919 1.00 87.94 86 ALA A C 1
ATOM 595 O O . ALA A 1 86 ? -5.271 -0.706 9.621 1.00 87.94 86 ALA A O 1
ATOM 596 N N . ALA A 1 87 ? -3.068 -0.510 9.306 1.00 87.94 87 ALA A N 1
ATOM 597 C CA . ALA A 1 87 ? -2.706 -1.091 10.599 1.00 87.94 87 ALA A CA 1
ATOM 598 C C . ALA A 1 87 ? -3.249 -0.251 11.770 1.00 87.94 87 ALA A C 1
ATOM 600 O O . ALA A 1 87 ? -3.887 -0.800 12.668 1.00 87.94 87 ALA A O 1
ATOM 601 N N . GLY A 1 88 ? -3.093 1.076 11.719 1.00 87.19 88 GLY A N 1
ATOM 602 C CA . GLY A 1 88 ? -3.668 1.982 12.719 1.00 87.19 88 GLY A CA 1
ATOM 603 C C . GLY A 1 88 ? -5.201 1.930 12.763 1.00 87.19 88 GLY A C 1
ATOM 604 O O . GLY A 1 88 ? -5.786 1.857 13.841 1.00 87.19 88 GLY A O 1
ATOM 605 N N . ALA A 1 89 ? -5.865 1.870 11.604 1.00 86.31 89 ALA A N 1
ATOM 606 C CA . ALA A 1 89 ? -7.319 1.700 11.540 1.00 86.31 89 ALA A CA 1
ATOM 607 C C . ALA A 1 89 ? -7.784 0.352 12.124 1.00 86.31 89 ALA A C 1
ATOM 609 O O . ALA A 1 89 ? -8.839 0.282 12.755 1.00 86.31 89 ALA A O 1
ATOM 610 N N . ALA A 1 90 ? -7.010 -0.721 11.934 1.00 86.19 90 ALA A N 1
ATOM 611 C CA . ALA A 1 90 ? -7.298 -2.035 12.506 1.00 86.19 90 ALA A CA 1
ATOM 612 C C . ALA A 1 90 ? -7.169 -2.044 14.034 1.00 86.19 90 ALA A C 1
ATOM 614 O O . ALA A 1 90 ? -7.960 -2.710 14.702 1.00 86.19 90 ALA A O 1
ATOM 615 N N . ASP A 1 91 ? -6.212 -1.295 14.580 1.00 87.25 91 ASP A N 1
ATOM 616 C CA . ASP A 1 91 ? -6.049 -1.112 16.021 1.00 87.25 91 ASP A CA 1
ATOM 617 C C . ASP A 1 91 ? -7.268 -0.412 16.639 1.00 87.25 91 ASP A C 1
ATOM 619 O O . ASP A 1 91 ? -7.954 -1.000 17.479 1.00 87.25 91 ASP A O 1
ATOM 623 N N . VAL A 1 92 ? -7.630 0.771 16.122 1.00 85.19 92 VAL A N 1
ATOM 624 C CA . VAL A 1 92 ? -8.797 1.549 16.582 1.00 85.19 92 VAL A CA 1
ATOM 625 C C . VAL A 1 92 ? -10.090 0.744 16.441 1.00 85.19 92 VAL A C 1
ATOM 627 O O . VAL A 1 92 ? -10.913 0.702 17.354 1.00 85.19 92 VAL A O 1
ATOM 630 N N . ALA A 1 93 ? -10.259 0.023 15.331 1.00 84.19 93 ALA A N 1
ATOM 631 C CA . ALA A 1 93 ? -11.415 -0.842 15.135 1.00 84.19 93 ALA A CA 1
ATOM 632 C C . ALA A 1 93 ? -11.468 -1.997 16.139 1.00 84.19 93 ALA A C 1
ATOM 634 O O . ALA A 1 93 ? -12.556 -2.351 16.600 1.00 84.19 93 ALA A O 1
ATOM 635 N N . SER A 1 94 ? -10.324 -2.593 16.485 1.00 84.88 94 SER A N 1
ATOM 636 C CA . SER A 1 94 ? -10.266 -3.668 17.479 1.00 84.88 94 SER A CA 1
ATOM 637 C C . SER A 1 94 ? -10.607 -3.166 18.883 1.00 84.88 94 SER A C 1
ATOM 639 O O . SER A 1 94 ? -11.394 -3.814 19.574 1.00 84.88 94 SER A O 1
ATOM 641 N N . ALA A 1 95 ? -10.134 -1.970 19.248 1.00 84.44 95 ALA A N 1
ATOM 642 C CA . ALA A 1 95 ? -10.483 -1.305 20.499 1.00 84.44 95 ALA A CA 1
ATOM 643 C C . ALA A 1 95 ? -11.979 -0.944 20.565 1.00 84.44 95 ALA A C 1
ATOM 645 O O . ALA A 1 95 ? -12.634 -1.204 21.571 1.00 84.44 95 ALA A O 1
ATOM 646 N N . ALA A 1 96 ? -12.545 -0.423 19.471 1.00 80.88 96 ALA A N 1
ATOM 647 C CA . ALA A 1 96 ? -13.950 -0.019 19.398 1.00 80.88 96 ALA A CA 1
ATOM 648 C C . ALA A 1 96 ? -14.937 -1.200 19.392 1.00 80.88 96 ALA A C 1
ATOM 650 O O . ALA A 1 96 ? -16.066 -1.083 19.862 1.00 80.88 96 ALA A O 1
ATOM 651 N N . SER A 1 97 ? -14.550 -2.344 18.819 1.00 79.06 97 SER A N 1
ATOM 652 C CA . SER A 1 97 ? -15.473 -3.467 18.607 1.00 79.06 97 SER A CA 1
ATOM 653 C C . SER A 1 97 ? -15.368 -4.592 19.637 1.00 79.06 97 SER A C 1
ATOM 655 O O . SER A 1 97 ? -16.334 -5.352 19.757 1.00 79.06 97 SER A O 1
ATOM 657 N N . GLY A 1 98 ? -14.257 -4.703 20.378 1.00 73.31 98 GLY A N 1
ATOM 658 C CA . GLY A 1 98 ? -14.040 -5.752 21.382 1.00 73.31 98 GLY A CA 1
ATOM 659 C C . GLY A 1 98 ? -14.328 -7.161 20.838 1.00 73.31 98 GLY A C 1
ATOM 660 O O . GLY A 1 98 ? -13.970 -7.491 19.703 1.00 73.31 98 GLY A O 1
ATOM 661 N N . ASP A 1 99 ? -15.060 -7.979 21.601 1.00 73.25 99 ASP A N 1
ATOM 662 C CA . ASP A 1 99 ? -15.537 -9.320 21.197 1.00 73.25 99 ASP A CA 1
ATOM 663 C C . ASP A 1 99 ? -16.770 -9.307 20.273 1.00 73.25 99 ASP A C 1
ATOM 665 O O . ASP A 1 99 ? -17.458 -10.312 20.087 1.00 73.25 99 ASP A O 1
ATOM 669 N N . GLY A 1 100 ? -17.067 -8.162 19.658 1.00 69.69 100 GLY A N 1
ATOM 670 C CA . GLY A 1 100 ? -18.153 -8.025 18.699 1.00 69.69 100 GLY A CA 1
ATOM 671 C C . GLY A 1 100 ? -18.004 -8.935 17.476 1.00 69.69 100 GLY A C 1
ATOM 672 O O . GLY A 1 100 ? -16.914 -9.372 17.105 1.00 69.69 100 GLY A O 1
ATOM 673 N N . SER A 1 101 ? -19.129 -9.182 16.799 1.00 82.25 101 SER A N 1
ATOM 674 C CA . SER A 1 101 ? -19.168 -10.008 15.590 1.00 82.25 101 SER A CA 1
ATOM 675 C C . SER A 1 101 ? -18.201 -9.513 14.506 1.00 82.25 101 SER A C 1
ATOM 677 O O . SER A 1 101 ? -17.914 -8.317 14.393 1.00 82.25 101 SER A O 1
ATOM 679 N N . VAL A 1 102 ? -17.754 -10.429 13.637 1.00 78.94 102 VAL A N 1
ATOM 680 C CA . VAL A 1 102 ? -16.880 -10.117 12.488 1.00 78.94 102 VAL A CA 1
ATOM 681 C C . VAL A 1 102 ? -17.446 -8.961 11.655 1.00 78.94 102 VAL A C 1
ATOM 683 O O . VAL A 1 102 ? -16.714 -8.054 11.268 1.00 78.94 102 VAL A O 1
ATOM 686 N N . GLY A 1 103 ? -18.768 -8.923 11.457 1.00 77.81 103 GLY A N 1
ATOM 687 C CA . GLY A 1 103 ? -19.433 -7.833 10.743 1.00 77.81 103 GLY A CA 1
ATOM 688 C C . GLY A 1 103 ? -19.289 -6.463 11.418 1.00 77.81 103 GLY A C 1
ATOM 689 O O . GLY A 1 103 ? -19.163 -5.460 10.718 1.00 77.81 103 GLY A O 1
ATOM 690 N N . ARG A 1 104 ? -19.274 -6.392 12.758 1.00 77.19 104 ARG A N 1
ATOM 691 C CA . ARG A 1 104 ? -19.031 -5.138 13.493 1.00 77.19 104 ARG A CA 1
ATOM 692 C C . ARG A 1 104 ? -17.569 -4.706 13.372 1.00 77.19 104 ARG A C 1
ATOM 694 O O . ARG A 1 104 ? -17.328 -3.540 13.077 1.00 77.19 104 ARG A O 1
ATOM 701 N N . ARG A 1 105 ? -16.622 -5.640 13.517 1.00 77.56 105 ARG A N 1
ATOM 702 C CA . ARG A 1 105 ? -15.174 -5.398 13.348 1.00 77.56 105 ARG A CA 1
ATOM 703 C C . ARG A 1 105 ? -14.850 -4.828 11.968 1.00 77.56 105 ARG A C 1
ATOM 705 O O . ARG A 1 105 ? -14.190 -3.800 11.862 1.00 77.56 105 ARG A O 1
ATOM 712 N N . VAL A 1 106 ? -15.391 -5.445 10.916 1.00 82.19 106 VAL A N 1
ATOM 713 C CA . VAL A 1 106 ? -15.202 -4.999 9.526 1.00 82.19 106 VAL A CA 1
ATOM 714 C C . VAL A 1 106 ? -15.788 -3.603 9.302 1.00 82.19 106 VAL A C 1
ATOM 716 O O . VAL A 1 106 ? -15.142 -2.761 8.688 1.00 82.19 106 VAL A O 1
ATOM 719 N N . ARG A 1 107 ? -16.986 -3.312 9.826 1.00 80.25 107 ARG A N 1
ATOM 720 C CA . ARG A 1 107 ? -17.584 -1.969 9.708 1.00 80.25 107 ARG A CA 1
ATOM 721 C C . ARG A 1 107 ? -16.785 -0.904 10.461 1.00 80.25 107 ARG A C 1
ATOM 723 O O . ARG A 1 107 ? -16.585 0.174 9.913 1.00 80.25 107 ARG A O 1
ATOM 730 N N . ALA A 1 108 ? -16.332 -1.201 11.680 1.00 80.31 108 ALA A N 1
ATOM 731 C CA . ALA A 1 108 ? -15.517 -0.286 12.480 1.00 80.31 108 ALA A CA 1
ATOM 732 C C . ALA A 1 108 ? -14.182 0.023 11.786 1.00 80.31 108 ALA A C 1
ATOM 734 O O . ALA A 1 108 ? -13.796 1.183 11.692 1.00 80.31 108 ALA A O 1
ATOM 735 N N . PHE A 1 109 ? -13.540 -0.997 11.210 1.00 84.44 109 PHE A N 1
ATOM 736 C CA . PHE A 1 109 ? -12.334 -0.834 10.399 1.00 84.44 109 PHE A CA 1
ATOM 737 C C . PHE A 1 109 ? -12.564 0.096 9.212 1.00 84.44 109 PHE A C 1
ATOM 739 O O . PHE A 1 109 ? -11.814 1.051 9.026 1.00 84.44 109 PHE A O 1
ATOM 746 N N . TRP A 1 110 ? -13.623 -0.141 8.433 1.00 80.81 110 TRP A N 1
ATOM 747 C CA . TRP A 1 110 ? -13.914 0.700 7.275 1.00 80.81 110 TRP A CA 1
ATOM 748 C C . TRP A 1 110 ? -14.250 2.137 7.647 1.00 80.81 110 TRP A C 1
ATOM 750 O O . TRP A 1 110 ? -13.847 3.057 6.933 1.00 80.81 110 TRP A O 1
ATOM 760 N N . TYR A 1 111 ? -14.939 2.338 8.770 1.00 79.50 111 TYR A N 1
ATOM 761 C CA . TYR A 1 111 ? -15.204 3.670 9.296 1.00 79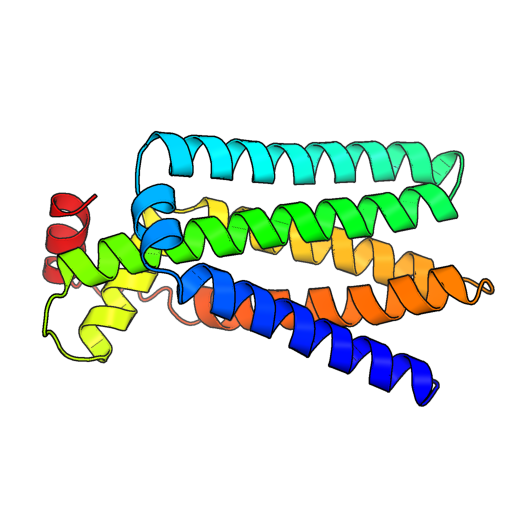.50 111 TYR A CA 1
ATOM 762 C C . TYR A 1 111 ? -13.901 4.375 9.691 1.00 79.50 111 TYR A C 1
ATOM 764 O O . TYR A 1 111 ? -13.606 5.425 9.125 1.00 79.50 111 TYR A O 1
ATOM 772 N N . ALA A 1 112 ? -13.071 3.760 10.542 1.00 81.44 112 ALA A N 1
ATOM 773 C CA . ALA A 1 112 ? -11.788 4.321 10.977 1.00 81.44 112 ALA A CA 1
ATOM 774 C C . ALA A 1 112 ? -10.854 4.623 9.789 1.00 81.44 112 ALA A C 1
ATOM 776 O O . ALA A 1 112 ? -10.278 5.709 9.686 1.00 81.44 112 ALA A O 1
ATOM 777 N N . ALA A 1 113 ? -10.762 3.698 8.829 1.00 82.44 113 ALA A N 1
ATOM 778 C CA . ALA A 1 113 ? -9.985 3.878 7.604 1.00 82.44 113 ALA A CA 1
ATOM 779 C C . ALA A 1 113 ? -10.484 5.060 6.750 1.00 82.44 113 ALA A C 1
ATOM 781 O O . ALA A 1 113 ? -9.697 5.735 6.085 1.00 82.44 113 ALA A O 1
ATOM 782 N N . ALA A 1 114 ? -11.793 5.326 6.747 1.00 76.31 114 ALA A N 1
ATOM 783 C CA . ALA A 1 114 ? -12.397 6.404 5.972 1.00 76.31 114 ALA A CA 1
ATOM 784 C C . ALA A 1 114 ? -12.286 7.780 6.644 1.00 76.31 114 ALA A C 1
ATOM 786 O O . ALA A 1 114 ? -12.075 8.777 5.948 1.00 76.31 114 ALA A O 1
ATOM 787 N N . THR A 1 115 ? -12.467 7.857 7.963 1.00 77.62 115 THR A N 1
ATOM 788 C CA . THR A 1 115 ? -12.589 9.126 8.695 1.00 77.62 115 THR A CA 1
ATOM 789 C C . THR A 1 115 ? -11.249 9.612 9.233 1.00 77.62 115 THR A C 1
ATOM 791 O O . THR A 1 115 ? -10.856 10.747 8.945 1.00 77.62 115 THR A O 1
ATOM 794 N N . GLU A 1 116 ? -10.532 8.744 9.944 1.00 78.94 116 GLU A N 1
ATOM 795 C CA . GLU A 1 116 ? -9.323 9.069 10.710 1.00 78.94 116 GLU A CA 1
ATOM 796 C C . GLU A 1 116 ? -8.040 8.770 9.938 1.00 78.94 116 GLU A C 1
ATOM 798 O O . GLU A 1 116 ? -7.090 9.556 9.955 1.00 78.94 116 GLU A O 1
ATOM 803 N N . PHE A 1 117 ? -8.029 7.668 9.187 1.00 82.62 117 PHE A N 1
ATOM 804 C CA . PHE A 1 117 ? -6.854 7.189 8.459 1.00 82.62 117 PHE A CA 1
ATOM 805 C C . PHE A 1 117 ? -6.994 7.404 6.949 1.00 82.62 117 PHE A C 1
ATOM 807 O O . PHE A 1 117 ? -6.665 6.542 6.141 1.00 82.62 117 PHE A O 1
ATOM 814 N N . ARG A 1 118 ? -7.404 8.612 6.534 1.00 79.81 118 ARG A N 1
ATOM 815 C CA . ARG A 1 118 ? -7.582 8.977 5.108 1.00 79.81 118 ARG A CA 1
ATOM 816 C C . ARG A 1 118 ? -6.357 8.690 4.230 1.00 79.81 118 ARG A C 1
ATOM 818 O O . ARG A 1 118 ? -6.493 8.496 3.021 1.00 79.81 118 ARG A O 1
ATOM 825 N N . VAL A 1 119 ? -5.168 8.649 4.835 1.00 83.19 119 VAL A N 1
ATOM 826 C CA . VAL A 1 119 ? -3.906 8.287 4.175 1.00 83.19 119 VAL A CA 1
ATOM 827 C C . VAL A 1 119 ? -3.968 6.896 3.537 1.00 83.19 119 VAL A C 1
ATOM 829 O O . VAL A 1 119 ? -3.322 6.702 2.516 1.00 83.19 119 VAL A O 1
ATOM 832 N N . THR A 1 120 ? -4.800 5.969 4.023 1.00 80.75 120 THR A N 1
ATOM 833 C CA . THR A 1 120 ? -5.016 4.669 3.367 1.00 80.75 120 THR A CA 1
ATOM 834 C C . THR A 1 120 ? -5.459 4.843 1.915 1.00 80.75 120 THR A C 1
ATOM 836 O O . THR A 1 120 ? -4.935 4.185 1.023 1.00 80.75 120 THR A O 1
ATOM 839 N N . ARG A 1 121 ? -6.373 5.783 1.640 1.00 79.50 121 ARG A N 1
ATOM 840 C CA . ARG A 1 121 ? -6.877 6.037 0.281 1.00 79.50 121 ARG A CA 1
ATOM 841 C C . ARG A 1 121 ? -5.854 6.773 -0.572 1.00 79.50 121 ARG A C 1
ATOM 843 O O . ARG A 1 121 ? -5.560 6.341 -1.681 1.00 79.50 121 ARG A O 1
ATOM 850 N N . TYR A 1 122 ? -5.302 7.868 -0.052 1.00 81.94 122 TYR A N 1
ATOM 851 C CA . TYR A 1 122 ? -4.335 8.673 -0.801 1.00 81.94 122 TYR A CA 1
ATOM 852 C C . TYR A 1 122 ? -3.046 7.897 -1.088 1.00 81.94 122 TYR A C 1
ATOM 854 O O . TYR A 1 122 ? -2.548 7.950 -2.207 1.00 81.94 122 TYR A O 1
ATOM 862 N N . GLY A 1 123 ? -2.552 7.128 -0.115 1.00 82.62 123 GLY A N 1
ATOM 863 C CA . GLY A 1 123 ? -1.391 6.254 -0.267 1.00 82.62 123 GLY A CA 1
ATOM 864 C C . GLY A 1 123 ? -1.605 5.211 -1.360 1.00 82.62 123 GLY A C 1
ATOM 865 O O . GLY A 1 123 ? -0.772 5.110 -2.252 1.00 82.62 123 GLY A O 1
ATOM 866 N N . LEU A 1 124 ? -2.759 4.528 -1.374 1.00 84.38 124 LEU A N 1
ATOM 867 C CA . LEU A 1 124 ? -3.092 3.571 -2.436 1.00 84.38 124 LEU A CA 1
ATOM 868 C C . LEU A 1 124 ? -3.190 4.230 -3.816 1.00 84.38 124 LEU A C 1
ATOM 870 O O . LEU A 1 124 ? -2.716 3.656 -4.790 1.00 84.38 124 LEU A O 1
ATOM 874 N N . VAL A 1 125 ? -3.771 5.428 -3.923 1.00 86.81 125 VAL A N 1
ATOM 875 C CA . VAL A 1 125 ? -3.837 6.162 -5.200 1.00 86.81 125 VAL A CA 1
ATOM 876 C C . VAL A 1 125 ? -2.438 6.526 -5.697 1.00 86.81 125 VAL A C 1
ATOM 878 O O . VAL A 1 125 ? -2.126 6.296 -6.865 1.00 86.81 125 VAL A O 1
ATOM 881 N N . VAL A 1 126 ? -1.578 7.040 -4.813 1.00 87.06 126 VAL A N 1
ATOM 882 C CA . VAL A 1 126 ? -0.172 7.335 -5.133 1.00 87.06 126 VAL A CA 1
ATOM 883 C C . VAL A 1 126 ? 0.561 6.059 -5.547 1.00 87.06 126 VAL A C 1
ATOM 885 O O . VAL A 1 126 ? 1.299 6.076 -6.530 1.00 87.06 126 VAL A O 1
ATOM 888 N N . SER A 1 127 ? 0.306 4.936 -4.873 1.00 87.88 127 SER A N 1
ATOM 889 C CA . SER A 1 127 ? 0.867 3.638 -5.247 1.00 87.88 127 SER A CA 1
ATOM 890 C C . SER A 1 127 ? 0.452 3.169 -6.619 1.00 87.88 127 SER A C 1
ATOM 892 O O . SER A 1 127 ? 1.313 2.795 -7.411 1.00 87.88 127 SER A O 1
ATOM 894 N N . VAL A 1 128 ? -0.847 3.207 -6.916 1.00 88.88 128 VAL A N 1
ATOM 895 C CA . VAL A 1 128 ? -1.364 2.843 -8.238 1.00 88.88 128 VAL A CA 1
ATOM 896 C C . VAL A 1 128 ? -0.714 3.714 -9.301 1.00 88.88 128 VAL A C 1
ATOM 898 O O . VAL A 1 128 ? -0.223 3.174 -10.285 1.00 88.88 128 VAL A O 1
ATOM 901 N N . ALA A 1 129 ? -0.660 5.032 -9.100 1.00 88.88 129 ALA A N 1
ATOM 902 C CA . ALA A 1 129 ? -0.055 5.946 -10.061 1.00 88.88 129 ALA A CA 1
ATOM 903 C C . ALA A 1 129 ? 1.438 5.644 -10.280 1.00 88.88 129 ALA A C 1
ATOM 905 O O . ALA A 1 129 ? 1.863 5.468 -11.421 1.00 88.88 129 ALA A O 1
ATOM 906 N N . GLY A 1 130 ? 2.222 5.521 -9.204 1.00 87.75 130 GLY A N 1
ATOM 907 C CA . GLY A 1 130 ? 3.655 5.231 -9.283 1.00 87.75 130 GLY A CA 1
ATOM 908 C C . GLY A 1 130 ? 3.944 3.882 -9.942 1.00 87.75 130 GLY A C 1
ATOM 909 O O . GLY A 1 130 ? 4.715 3.801 -10.898 1.00 87.75 130 GLY A O 1
ATOM 910 N N . PHE A 1 131 ? 3.264 2.821 -9.509 1.00 91.06 131 PHE A N 1
ATOM 911 C CA . PHE A 1 131 ? 3.439 1.497 -10.099 1.00 91.06 131 PHE A CA 1
ATOM 912 C C . PHE A 1 131 ? 2.930 1.411 -11.543 1.00 91.06 131 PHE A C 1
ATOM 914 O O . PHE A 1 131 ? 3.558 0.746 -12.364 1.00 91.06 131 PHE A O 1
ATOM 921 N N . ALA A 1 132 ? 1.837 2.091 -11.894 1.00 89.62 132 ALA A N 1
ATOM 922 C CA . ALA A 1 132 ? 1.343 2.114 -13.269 1.00 89.62 132 ALA A CA 1
ATOM 923 C C . ALA A 1 132 ? 2.336 2.817 -14.199 1.00 89.62 132 ALA A C 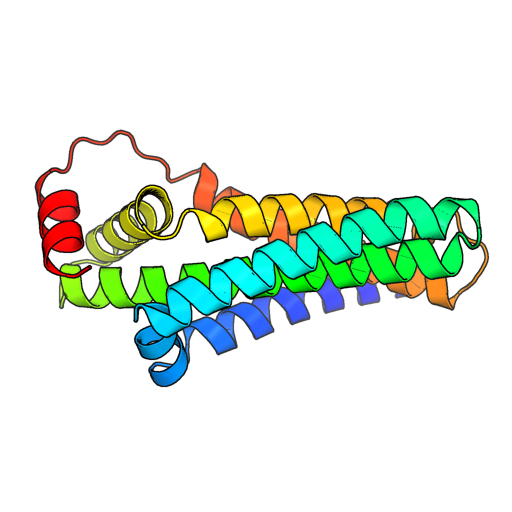1
ATOM 925 O O . ALA A 1 132 ? 2.667 2.278 -15.253 1.00 89.62 132 ALA A O 1
ATOM 926 N N . LEU A 1 133 ? 2.872 3.971 -13.792 1.00 88.94 133 LEU A N 1
ATOM 927 C CA . LEU A 1 133 ? 3.876 4.704 -14.568 1.00 88.94 133 LEU A CA 1
ATOM 928 C C . LEU A 1 133 ? 5.174 3.899 -14.723 1.00 88.94 133 LEU A C 1
ATOM 930 O O . LEU A 1 133 ? 5.712 3.812 -15.826 1.00 88.94 133 LEU A O 1
ATOM 934 N N . ALA A 1 134 ? 5.631 3.235 -13.658 1.00 87.00 134 ALA A N 1
ATOM 935 C CA . ALA A 1 134 ? 6.778 2.330 -13.724 1.00 87.00 134 ALA A CA 1
ATOM 936 C C . ALA A 1 134 ? 6.516 1.116 -14.633 1.00 87.00 134 ALA A C 1
ATOM 938 O O . ALA A 1 134 ? 7.393 0.706 -15.395 1.00 87.00 134 ALA A O 1
ATOM 939 N N . SER A 1 135 ? 5.303 0.557 -14.595 1.00 87.06 135 SER A N 1
ATOM 940 C CA . SER A 1 135 ? 4.899 -0.561 -15.451 1.00 87.06 135 SER A CA 1
ATOM 941 C C . SER A 1 135 ? 4.861 -0.175 -16.926 1.00 87.06 135 SER A C 1
ATOM 943 O O . SER A 1 135 ? 5.422 -0.891 -17.755 1.00 87.06 135 SER A O 1
ATOM 945 N N . LEU A 1 136 ? 4.284 0.984 -17.250 1.00 87.38 136 LEU A N 1
ATOM 946 C CA . LEU A 1 136 ? 4.253 1.516 -18.612 1.00 87.38 136 LEU A CA 1
ATOM 947 C C . LEU A 1 136 ? 5.669 1.755 -19.146 1.00 87.38 136 LEU A C 1
ATOM 949 O O . LEU A 1 136 ? 5.985 1.305 -20.246 1.00 87.38 136 LEU A O 1
ATOM 953 N N . ALA A 1 137 ? 6.538 2.382 -18.349 1.00 84.69 137 ALA A N 1
ATOM 954 C CA . ALA A 1 137 ? 7.930 2.620 -18.723 1.00 84.69 137 ALA A CA 1
ATOM 955 C C . ALA A 1 137 ? 8.721 1.312 -18.922 1.00 84.69 137 ALA A C 1
ATOM 957 O O . ALA A 1 137 ? 9.479 1.179 -19.883 1.00 84.69 137 ALA A O 1
ATOM 958 N N . GLY A 1 138 ? 8.522 0.319 -18.050 1.00 79.69 138 GLY A N 1
ATOM 959 C CA . GLY A 1 138 ? 9.172 -0.988 -18.164 1.00 79.69 138 GLY A CA 1
ATOM 960 C C . GLY A 1 138 ? 8.633 -1.853 -19.308 1.00 79.69 138 GLY A C 1
ATOM 961 O O . GLY A 1 138 ? 9.389 -2.617 -19.906 1.00 79.69 138 GLY A O 1
ATOM 962 N N . GLY A 1 139 ? 7.349 -1.719 -19.652 1.00 76.12 139 GLY A N 1
ATOM 963 C CA . GLY A 1 139 ? 6.680 -2.512 -20.688 1.00 76.12 139 GLY A CA 1
ATOM 964 C C . GLY A 1 139 ? 7.139 -2.196 -22.112 1.00 76.12 139 GLY A C 1
ATOM 965 O O . GLY A 1 139 ? 7.190 -3.097 -22.948 1.00 76.12 139 GLY A O 1
ATOM 966 N N . VAL A 1 140 ? 7.521 -0.944 -22.377 1.00 79.31 140 VAL A N 1
ATOM 967 C CA . VAL A 1 140 ? 8.069 -0.514 -23.679 1.00 79.31 140 VAL A CA 1
ATOM 968 C C . VAL A 1 140 ? 9.593 -0.626 -23.758 1.00 79.31 140 VAL A C 1
ATOM 970 O O . VAL A 1 140 ? 10.168 -0.476 -24.834 1.00 79.31 140 VAL A O 1
ATOM 973 N N . SER A 1 141 ? 10.262 -0.904 -22.636 1.00 77.62 141 SER A N 1
ATOM 974 C CA . SER A 1 141 ? 11.719 -0.974 -22.590 1.00 77.62 141 SER A CA 1
ATOM 975 C C . SER A 1 141 ? 12.258 -2.248 -23.245 1.00 77.62 141 SER A C 1
ATOM 977 O O . SER A 1 141 ? 11.648 -3.320 -23.187 1.00 77.62 141 SER A O 1
ATOM 979 N N . VAL A 1 142 ? 13.436 -2.145 -23.861 1.00 75.06 142 VAL A N 1
ATOM 980 C CA . VAL A 1 142 ? 14.211 -3.293 -24.368 1.00 75.06 142 VAL A CA 1
ATOM 981 C C . VAL A 1 142 ? 15.153 -3.841 -23.286 1.00 75.06 142 VAL A C 1
ATOM 983 O O . VAL A 1 142 ? 15.564 -4.997 -23.355 1.00 75.06 142 VAL A O 1
ATOM 986 N N . ASP A 1 143 ? 15.430 -3.041 -22.252 1.00 83.56 143 ASP A N 1
ATOM 987 C CA . ASP A 1 143 ? 16.285 -3.401 -21.123 1.00 83.56 143 ASP A CA 1
ATOM 988 C C . ASP A 1 143 ? 15.597 -4.461 -20.228 1.00 83.56 143 ASP A C 1
ATOM 990 O O . ASP A 1 143 ? 14.479 -4.236 -19.740 1.00 83.56 143 ASP A O 1
ATOM 994 N N . PRO A 1 144 ? 16.239 -5.622 -19.991 1.00 81.75 144 PRO A N 1
ATOM 995 C CA . PRO A 1 144 ? 15.680 -6.699 -19.176 1.00 81.75 144 PRO A CA 1
ATOM 996 C C . PRO A 1 144 ? 15.429 -6.304 -17.712 1.00 81.75 144 PRO A C 1
ATOM 998 O O . PRO A 1 144 ? 14.479 -6.804 -17.098 1.00 81.75 144 PRO A O 1
ATOM 1001 N N . VAL A 1 145 ? 16.226 -5.397 -17.144 1.00 84.12 145 VAL A N 1
ATOM 1002 C CA . VAL A 1 145 ? 16.064 -4.940 -15.756 1.00 84.12 145 VAL A CA 1
ATOM 1003 C C . VAL A 1 145 ? 14.811 -4.077 -15.639 1.00 84.12 145 VAL A C 1
ATOM 1005 O O . VAL A 1 145 ? 13.952 -4.335 -14.794 1.00 84.12 145 VAL A O 1
ATOM 1008 N N . LEU A 1 146 ? 14.636 -3.121 -16.554 1.00 84.19 146 LEU A N 1
ATOM 1009 C CA . LEU A 1 146 ? 13.438 -2.277 -16.602 1.00 84.19 146 LEU A CA 1
ATOM 1010 C C . LEU A 1 146 ? 12.167 -3.080 -16.883 1.00 84.19 146 LEU A C 1
ATOM 1012 O O . LEU A 1 146 ? 11.125 -2.795 -16.295 1.00 84.19 146 LEU A O 1
ATOM 1016 N N . ARG A 1 147 ? 12.242 -4.121 -17.719 1.00 84.88 147 ARG A N 1
ATOM 1017 C CA . ARG A 1 147 ? 11.119 -5.053 -17.926 1.00 84.88 147 ARG A CA 1
ATOM 1018 C C . ARG A 1 147 ? 10.719 -5.771 -16.644 1.00 84.88 147 ARG A C 1
ATOM 1020 O O . ARG A 1 147 ? 9.529 -5.907 -16.370 1.00 84.88 147 ARG A O 1
ATOM 1027 N N . THR A 1 148 ? 11.699 -6.201 -15.853 1.00 85.50 148 THR A N 1
ATOM 1028 C CA . THR A 1 148 ? 11.460 -6.867 -14.565 1.00 85.50 148 THR A CA 1
ATOM 1029 C C . THR A 1 148 ? 10.799 -5.910 -13.575 1.00 85.50 148 THR A C 1
ATOM 1031 O O . THR A 1 148 ? 9.793 -6.263 -12.961 1.00 85.50 148 THR A O 1
ATOM 1034 N N . VAL A 1 149 ? 11.291 -4.669 -13.478 1.00 84.56 149 VAL A N 1
ATOM 1035 C CA . VAL A 1 149 ? 10.658 -3.627 -12.651 1.00 84.56 149 VAL A CA 1
ATOM 1036 C C . VAL A 1 149 ? 9.252 -3.306 -13.135 1.00 84.56 149 VAL A C 1
ATOM 1038 O O . VAL A 1 149 ? 8.346 -3.175 -12.314 1.00 84.56 149 VAL A O 1
ATOM 1041 N N . GLY A 1 150 ? 9.027 -3.243 -14.447 1.00 82.25 150 GLY A N 1
ATOM 1042 C CA . GLY A 1 150 ? 7.699 -3.010 -15.001 1.00 82.25 150 GLY A CA 1
ATOM 1043 C C . GLY A 1 150 ? 6.713 -4.141 -14.691 1.00 82.25 150 GLY A C 1
ATOM 1044 O O . GLY A 1 150 ? 5.562 -3.875 -14.335 1.00 82.25 150 GLY A O 1
ATOM 1045 N N . ALA A 1 151 ? 7.167 -5.396 -14.759 1.00 84.56 151 ALA A N 1
ATOM 1046 C CA . ALA A 1 151 ? 6.374 -6.576 -14.412 1.00 84.56 151 ALA A CA 1
ATOM 1047 C C . ALA A 1 151 ? 6.070 -6.654 -12.906 1.00 84.56 151 ALA A C 1
ATOM 1049 O O . ALA A 1 151 ? 4.937 -6.958 -12.528 1.00 84.56 151 ALA A O 1
ATOM 1050 N N . LEU A 1 152 ? 7.045 -6.334 -12.049 1.00 86.62 152 LEU A N 1
ATOM 1051 C CA . LEU A 1 152 ? 6.856 -6.249 -10.599 1.00 86.62 152 LEU A CA 1
ATOM 1052 C C . LEU A 1 152 ? 5.876 -5.126 -10.241 1.00 86.62 152 LEU A C 1
ATOM 1054 O O . LEU A 1 152 ? 4.968 -5.324 -9.435 1.00 86.62 152 LEU A O 1
ATOM 1058 N N . SER A 1 153 ? 6.026 -3.966 -10.884 1.00 86.25 153 SER A N 1
ATOM 1059 C CA . SER A 1 153 ? 5.148 -2.811 -10.687 1.00 86.25 153 SER A CA 1
ATOM 1060 C C . SER A 1 153 ? 3.718 -3.128 -11.114 1.00 86.25 153 SER A C 1
ATOM 1062 O O . SER A 1 153 ? 2.788 -2.763 -10.409 1.00 86.25 153 SER A O 1
ATOM 1064 N N . LEU A 1 154 ? 3.514 -3.905 -12.184 1.00 86.56 154 LEU A N 1
ATOM 1065 C CA . LEU A 1 154 ? 2.182 -4.406 -12.541 1.00 86.56 154 LEU A CA 1
ATOM 1066 C C . LEU A 1 154 ? 1.559 -5.235 -11.401 1.00 86.56 154 LEU A C 1
ATOM 1068 O O . LEU A 1 154 ? 0.374 -5.094 -11.107 1.00 86.56 154 LEU A O 1
ATOM 1072 N N . GLY A 1 155 ? 2.365 -6.052 -10.716 1.00 79.75 155 GLY A N 1
ATOM 1073 C CA . GLY A 1 155 ? 1.934 -6.774 -9.517 1.00 79.75 155 GLY A CA 1
ATOM 1074 C C . GLY A 1 155 ? 1.579 -5.834 -8.361 1.00 79.75 155 GLY A C 1
ATOM 1075 O O . GLY A 1 155 ? 0.560 -6.022 -7.699 1.00 79.75 155 GLY A O 1
ATOM 1076 N N . GLY A 1 156 ? 2.362 -4.769 -8.173 1.00 79.50 156 GLY A N 1
ATOM 1077 C CA . GLY A 1 156 ? 2.060 -3.686 -7.233 1.00 79.50 156 GLY A CA 1
ATOM 1078 C C . GLY A 1 156 ? 0.733 -2.983 -7.536 1.00 79.50 156 GLY A C 1
ATOM 1079 O O . GLY A 1 156 ? -0.074 -2.796 -6.627 1.00 79.50 156 GLY A O 1
ATOM 1080 N N . VAL A 1 157 ? 0.448 -2.669 -8.808 1.00 84.38 157 VAL A N 1
ATOM 1081 C CA . VAL A 1 157 ? -0.849 -2.108 -9.235 1.00 84.38 157 VAL A CA 1
ATOM 1082 C C . VAL A 1 157 ? -1.986 -3.050 -8.854 1.00 84.38 157 VAL A C 1
ATOM 1084 O O . VAL A 1 157 ? -2.949 -2.610 -8.231 1.00 84.38 157 VAL A O 1
ATOM 1087 N N . LEU A 1 158 ? -1.875 -4.340 -9.179 1.00 84.50 158 LEU A N 1
ATOM 1088 C CA . LEU A 1 158 ? -2.906 -5.332 -8.859 1.00 84.50 158 LEU A CA 1
ATOM 1089 C C . LEU A 1 158 ? -3.146 -5.440 -7.348 1.00 84.50 158 LEU A C 1
ATOM 1091 O O . LEU A 1 158 ? -4.297 -5.443 -6.915 1.00 84.50 158 LEU A O 1
ATOM 1095 N N . ALA A 1 159 ? -2.084 -5.459 -6.539 1.00 82.75 159 ALA A N 1
ATOM 1096 C CA . ALA A 1 159 ? -2.200 -5.450 -5.082 1.00 82.75 159 ALA A CA 1
ATOM 1097 C C . ALA A 1 159 ? -2.916 -4.188 -4.570 1.00 82.75 159 ALA A C 1
ATOM 1099 O O . ALA A 1 159 ? -3.806 -4.277 -3.722 1.00 82.75 159 ALA A O 1
ATOM 1100 N N . CYS A 1 160 ? -2.593 -3.018 -5.127 1.00 82.50 160 CYS A N 1
ATOM 1101 C CA . CYS A 1 160 ? -3.247 -1.766 -4.757 1.00 82.50 160 CYS A CA 1
ATOM 1102 C C . CYS A 1 160 ? -4.714 -1.723 -5.188 1.00 82.50 160 CYS A C 1
ATOM 1104 O O . CYS A 1 160 ? -5.543 -1.227 -4.434 1.00 82.50 160 CYS A O 1
ATOM 1106 N N . VAL A 1 161 ? -5.056 -2.259 -6.364 1.00 81.75 161 VAL A N 1
ATOM 1107 C CA . VAL A 1 161 ? -6.444 -2.365 -6.836 1.00 81.75 161 VAL A CA 1
ATOM 1108 C C . VAL A 1 161 ? -7.238 -3.324 -5.957 1.00 81.75 161 VAL A C 1
ATOM 1110 O O . VAL A 1 161 ? -8.365 -3.000 -5.608 1.00 81.75 161 VAL A O 1
ATOM 1113 N N . MET A 1 162 ? -6.665 -4.451 -5.528 1.00 80.00 162 MET A N 1
ATOM 1114 C CA . MET A 1 162 ? -7.315 -5.336 -4.552 1.00 80.00 162 MET A CA 1
ATOM 1115 C C . MET A 1 162 ? -7.532 -4.631 -3.208 1.00 80.00 162 MET A C 1
ATOM 1117 O O . MET A 1 162 ? -8.617 -4.723 -2.638 1.00 80.00 162 MET A O 1
ATOM 1121 N N . GLY A 1 163 ? -6.542 -3.864 -2.738 1.00 71.44 163 GLY A N 1
ATOM 1122 C CA . GLY A 1 163 ? -6.671 -3.023 -1.547 1.00 71.44 163 GLY A CA 1
ATOM 1123 C C . GLY A 1 163 ? -7.761 -1.957 -1.699 1.00 71.44 163 GLY A C 1
ATOM 1124 O O . GLY A 1 163 ? -8.623 -1.830 -0.837 1.00 71.44 163 GLY A O 1
ATOM 1125 N N . LEU A 1 164 ? -7.786 -1.234 -2.821 1.00 69.81 164 LEU A N 1
ATOM 1126 C CA . LEU A 1 164 ? -8.819 -0.247 -3.142 1.00 69.81 164 LEU A CA 1
ATOM 1127 C C . LEU A 1 164 ? -10.191 -0.881 -3.343 1.00 69.81 164 LEU A C 1
ATOM 1129 O O . LEU A 1 164 ? -11.174 -0.251 -2.991 1.00 69.81 164 LEU A O 1
ATOM 1133 N N . ALA A 1 165 ? -10.290 -2.093 -3.882 1.00 64.31 165 ALA A N 1
ATOM 1134 C CA . ALA A 1 165 ? -11.551 -2.814 -4.010 1.00 64.31 165 ALA A CA 1
ATOM 1135 C C . ALA A 1 165 ? -12.070 -3.224 -2.631 1.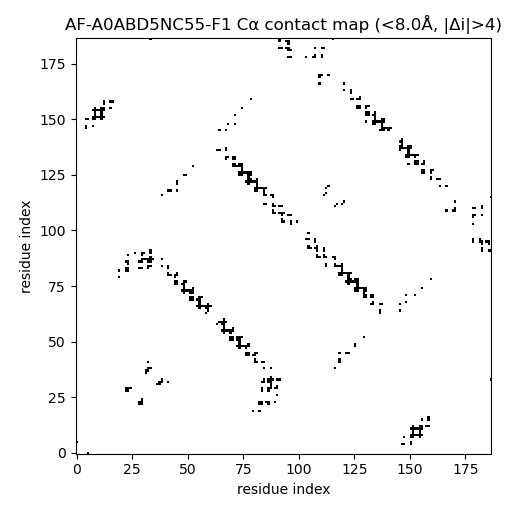00 64.31 165 ALA A C 1
ATOM 1137 O O . ALA A 1 165 ? -13.245 -3.018 -2.340 1.00 64.31 165 ALA A O 1
ATOM 1138 N N . ALA A 1 166 ? -11.190 -3.699 -1.745 1.00 65.19 166 ALA A N 1
ATOM 1139 C CA . ALA A 1 166 ? -11.546 -3.916 -0.351 1.00 65.19 166 ALA A CA 1
ATOM 1140 C C . ALA A 1 166 ? -12.047 -2.603 0.284 1.00 65.19 166 ALA A C 1
ATOM 1142 O O . ALA A 1 166 ? -13.116 -2.597 0.884 1.00 65.19 166 ALA A O 1
ATOM 1143 N N . VAL A 1 167 ? -11.353 -1.476 0.070 1.00 61.78 167 VAL A N 1
ATOM 1144 C CA . VAL A 1 167 ? -11.693 -0.172 0.683 1.00 61.78 167 VAL A CA 1
ATOM 1145 C C . VAL A 1 167 ? -12.898 0.535 0.069 1.00 61.78 167 VAL A C 1
ATOM 1147 O O . VAL A 1 167 ? -13.677 1.175 0.774 1.00 61.78 167 VAL A O 1
ATOM 1150 N N . GLY A 1 168 ? -13.051 0.452 -1.243 1.00 49.47 168 GLY A N 1
ATOM 1151 C CA . GLY A 1 168 ? -14.012 1.205 -2.042 1.00 49.47 168 GLY A CA 1
ATOM 1152 C C . GLY A 1 168 ? -15.366 0.520 -2.164 1.00 49.47 168 GLY A C 1
ATOM 1153 O O . GLY A 1 168 ? -16.373 1.209 -2.290 1.00 49.47 168 GLY A O 1
ATOM 1154 N N . VAL A 1 169 ? -15.421 -0.813 -2.054 1.00 46.44 169 VAL A N 1
ATOM 1155 C CA . VAL A 1 169 ? -16.690 -1.567 -2.043 1.00 46.44 169 VAL A CA 1
ATOM 1156 C C . VAL A 1 169 ? -17.376 -1.488 -0.672 1.00 46.44 169 VAL A C 1
ATOM 1158 O O . VAL A 1 169 ? -18.590 -1.650 -0.577 1.00 46.44 169 VAL A O 1
ATOM 1161 N N . PHE A 1 170 ? -16.640 -1.128 0.385 1.00 44.50 170 PHE A N 1
ATOM 1162 C CA . PHE A 1 170 ? -17.176 -0.919 1.730 1.00 44.50 170 PHE A CA 1
ATOM 1163 C C . PHE A 1 170 ? -17.066 0.533 2.202 1.00 44.50 170 PHE A C 1
ATOM 1165 O O . PHE A 1 170 ? -16.717 0.805 3.350 1.00 44.50 170 PHE A O 1
ATOM 1172 N N . VAL A 1 171 ? -17.502 1.478 1.369 1.00 48.97 171 VAL A N 1
ATOM 1173 C CA . VAL A 1 171 ? -18.072 2.727 1.892 1.00 48.97 171 VAL A CA 1
ATOM 1174 C C . VAL A 1 171 ? -19.584 2.539 2.036 1.00 48.97 171 VAL A C 1
ATOM 1176 O O . VAL A 1 171 ? -20.333 3.020 1.186 1.00 48.97 171 VAL A O 1
ATOM 1179 N N . PRO A 1 172 ? -20.110 1.840 3.064 1.00 43.06 172 PRO A N 1
ATOM 1180 C CA . PRO A 1 172 ? -21.522 1.942 3.319 1.00 43.06 172 PRO A CA 1
ATOM 1181 C C . PRO A 1 172 ? -21.762 3.277 4.017 1.00 43.06 172 PRO A C 1
ATOM 1183 O O . PRO A 1 172 ? -21.439 3.469 5.189 1.00 43.06 172 PRO A O 1
ATOM 1186 N N . GLY A 1 173 ? -22.472 4.156 3.317 1.00 44.50 173 GLY A N 1
ATOM 1187 C CA . GLY A 1 173 ? -23.402 5.097 3.931 1.00 44.50 173 GLY A CA 1
ATOM 1188 C C . GLY A 1 173 ? -24.533 4.384 4.690 1.00 44.50 173 GLY A C 1
ATOM 1189 O O . GLY A 1 173 ? -25.693 4.767 4.572 1.00 44.50 173 GLY A O 1
ATOM 1190 N N . SER A 1 174 ? -24.239 3.339 5.468 1.00 42.22 174 SER A N 1
ATOM 1191 C CA . SER A 1 174 ? -25.201 2.770 6.401 1.00 42.22 174 SE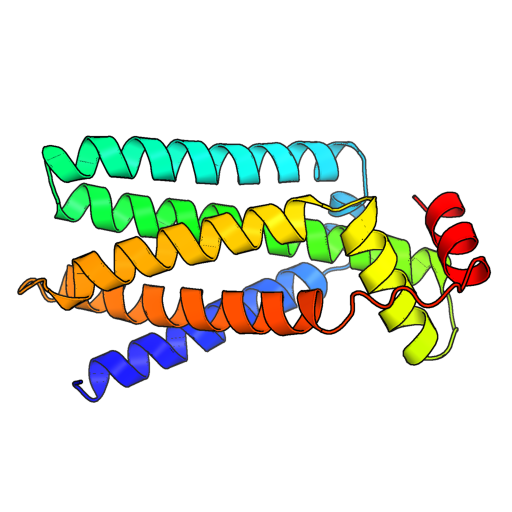R A CA 1
ATOM 1192 C C . SER A 1 174 ? -24.980 3.437 7.747 1.00 42.22 174 SER A C 1
ATOM 1194 O O . SER A 1 174 ? -24.024 3.117 8.452 1.00 42.22 174 SER A O 1
ATOM 1196 N N . ARG A 1 175 ? -25.877 4.373 8.051 1.00 46.31 175 ARG A N 1
ATOM 1197 C CA . ARG A 1 175 ? -26.176 4.992 9.348 1.00 46.31 175 ARG A CA 1
ATOM 1198 C C . ARG A 1 175 ? -26.091 3.996 10.516 1.00 46.31 175 ARG A C 1
ATOM 1200 O O . ARG A 1 175 ? -27.109 3.520 11.003 1.00 46.31 175 ARG A O 1
ATOM 1207 N N . ASN A 1 176 ? -24.891 3.652 10.962 1.00 57.38 176 ASN A N 1
ATOM 1208 C CA . ASN A 1 176 ? -24.686 2.861 12.168 1.00 57.38 176 ASN A CA 1
ATOM 1209 C C . ASN A 1 176 ? -23.931 3.746 13.154 1.00 57.38 176 ASN A C 1
ATOM 1211 O O . ASN A 1 176 ? -22.745 3.560 13.411 1.00 57.38 176 ASN A O 1
ATOM 1215 N N . GLU A 1 177 ? -24.646 4.753 13.661 1.00 62.91 177 GLU A N 1
ATOM 1216 C CA . GLU A 1 177 ? -24.141 5.737 14.625 1.00 62.91 177 GLU A CA 1
ATOM 1217 C C . GLU A 1 177 ? -23.468 5.094 15.839 1.00 62.91 177 GLU A C 1
ATOM 1219 O O . GLU A 1 177 ? -22.631 5.725 16.468 1.00 62.91 177 GLU A O 1
ATOM 1224 N N . SER A 1 178 ? -23.830 3.855 16.178 1.00 65.62 178 SER A N 1
ATOM 1225 C CA . SER A 1 178 ? -23.194 3.086 17.246 1.00 65.62 178 SER A CA 1
ATOM 1226 C C . SER A 1 178 ? -21.727 2.778 16.939 1.00 65.62 178 SER A C 1
ATOM 1228 O O . SER A 1 178 ? -20.863 3.149 17.717 1.00 65.62 178 SER A O 1
ATOM 1230 N N . ALA A 1 179 ? -21.424 2.205 15.770 1.00 61.00 179 ALA A N 1
ATOM 1231 C CA . ALA A 1 179 ? -20.042 1.917 15.376 1.00 61.00 179 ALA A CA 1
ATOM 1232 C C . ALA A 1 179 ? -19.213 3.198 15.170 1.00 61.00 179 ALA A C 1
ATOM 1234 O O . ALA A 1 179 ? -18.025 3.205 15.470 1.00 61.00 179 ALA A O 1
ATOM 1235 N N . ALA A 1 180 ? -19.842 4.276 14.690 1.00 66.44 180 ALA A N 1
ATOM 1236 C CA . ALA A 1 180 ? -19.200 5.582 14.568 1.00 66.44 180 ALA A CA 1
ATOM 1237 C C . ALA A 1 180 ? -18.826 6.168 15.941 1.00 66.44 180 ALA A C 1
ATOM 1239 O O . ALA A 1 180 ? -17.679 6.550 16.150 1.00 66.44 180 ALA A O 1
ATOM 1240 N N . ARG A 1 181 ? -19.769 6.157 16.896 1.00 72.44 181 ARG A N 1
ATOM 1241 C CA . ARG A 1 181 ? -19.544 6.621 18.274 1.00 72.44 181 ARG A CA 1
ATOM 1242 C C . ARG A 1 181 ? -18.498 5.793 19.017 1.00 72.44 181 ARG A C 1
ATOM 1244 O O . ARG A 1 181 ? -17.744 6.349 19.807 1.00 72.44 181 ARG A O 1
ATOM 1251 N N . ASP A 1 182 ? -18.461 4.483 18.788 1.00 74.06 182 ASP A N 1
ATOM 1252 C CA . ASP A 1 182 ? -17.486 3.597 19.430 1.00 74.06 182 ASP A CA 1
ATOM 1253 C C . ASP A 1 182 ? -16.065 3.843 18.893 1.00 74.06 182 ASP A C 1
ATOM 1255 O O . ASP A 1 182 ? -15.113 3.846 19.668 1.00 74.06 182 ASP A O 1
ATOM 1259 N N . VAL A 1 183 ? -15.923 4.117 17.590 1.00 71.62 183 VAL A N 1
ATOM 1260 C CA . VAL A 1 183 ? -14.636 4.486 16.977 1.00 71.62 183 VAL A CA 1
ATOM 1261 C C . VAL A 1 183 ? -14.173 5.870 17.441 1.00 71.62 183 VAL A C 1
ATOM 1263 O O . VAL A 1 183 ? -13.044 5.987 17.900 1.00 71.62 183 VAL A O 1
ATOM 1266 N N . GLU A 1 184 ? -15.053 6.876 17.452 1.00 76.81 184 GLU A N 1
ATOM 1267 C CA . GLU A 1 184 ? -14.730 8.234 17.937 1.00 76.81 184 GLU A CA 1
ATOM 1268 C C . GLU A 1 184 ? -14.309 8.275 19.415 1.00 76.81 184 GLU A C 1
ATOM 1270 O O . GLU A 1 184 ? -13.591 9.178 19.837 1.00 76.81 184 GLU A O 1
ATOM 1275 N N . ARG A 1 185 ? -14.759 7.313 20.229 1.00 77.44 185 ARG A N 1
ATOM 1276 C CA . ARG A 1 185 ? -14.317 7.170 21.627 1.00 77.44 185 ARG A CA 1
ATOM 1277 C C . ARG A 1 185 ? -12.972 6.459 21.767 1.00 77.44 185 ARG A C 1
ATOM 1279 O O . ARG A 1 185 ? -12.340 6.600 22.809 1.00 77.44 185 ARG A O 1
ATOM 1286 N N . ALA A 1 186 ? -12.583 5.660 20.777 1.00 74.44 186 ALA A N 1
ATOM 1287 C CA . ALA A 1 186 ? -11.375 4.838 20.797 1.00 74.44 186 ALA A CA 1
ATOM 1288 C C . ALA A 1 186 ? -10.167 5.498 20.097 1.00 74.44 186 ALA A C 1
ATOM 1290 O O . ALA A 1 186 ? -9.049 5.005 20.244 1.00 74.44 186 ALA A O 1
ATOM 1291 N N . SER A 1 187 ? -10.393 6.568 19.329 1.00 67.94 187 SER A N 1
ATOM 1292 C CA . SER A 1 187 ? -9.422 7.279 18.474 1.00 67.94 187 SER A CA 1
ATOM 1293 C C . SER A 1 187 ? -8.608 8.379 19.155 1.00 67.94 187 SER A C 1
ATOM 1295 O O . SER A 1 187 ? -7.442 8.610 18.719 1.00 67.94 187 SER A O 1
#

Radius of gyration: 17.68 Å; Cα contacts (8 Å, |Δi|>4): 308; chains: 1; bounding box: 43×32×46 Å

Solvent-accessible surface area (backbone atoms only — not comparable to full-atom values): 8532 Å² total; per-residue (Å²): 134,57,73,65,48,51,52,40,17,51,51,25,27,51,51,53,51,51,52,41,48,53,47,47,68,33,66,69,52,8,55,42,24,50,33,72,68,32,46,53,48,34,51,51,38,28,50,48,11,52,50,37,34,52,51,11,61,59,37,31,79,81,36,53,68,61,9,27,54,29,14,35,49,8,10,49,30,4,41,52,14,15,36,42,24,46,12,10,13,47,38,32,13,47,68,40,33,63,94,50,54,70,71,50,35,53,50,26,24,41,48,33,29,60,72,77,20,45,51,29,57,54,10,32,51,44,13,33,53,16,7,46,53,10,18,56,53,9,69,76,44,88,50,69,66,44,32,50,52,8,24,27,18,46,10,45,26,51,41,34,49,53,52,45,48,60,56,64,76,47,67,70,92,64,92,49,65,65,53,53,54,34,36,70,73,52,104

Organism: NCBI:txid2039234

Nearest PDB structures (foldseek):
  7d8p-assembly1_A  TM=3.326E-01  e=8.369E+00  Homo sapiens

Secondary structure (DSSP, 8-state):
--HHHHHHHHHHHHHHHHHHHHHHH-HHHHHHHHSHHHHHHHHHHHHHHHHHHHHHHHHHHH-HHHHHHHHHHHHHHHHHHHHHHHHHHHHHHHHHHTT--HHHHHHHHHHHHHHT-THHHHHHHHHHHHHHHHHHHHHS---HHHHHHHHHHHHHHHHHHHHHHHHHHT------HHHHHHHHHH-

Sequence (187 aa):
MSGLNWAVTVAGVVAFAASSYAVVGDAGIRSWASAAAGRAWTRWVAAAGVLVSSAAAWSFTVSPPTGAYLFAAGGVFGFAAASLAAAGAADVASAASGDGSVGRRVRAFWYAAATEFRVTRYGLVVSVAGFALASLAGGVSVDPVLRTVGALSLGGVLACVMGLAAVGVFVPGSRNESAARDVERAS

pLDDT: mean 82.43, std 10.49, range [42.22, 93.75]

Mean predicted aligned error: 6.59 Å

Foldseek 3Di:
DDPVLQVLLQVLLVVLVVVLCVQLVDPVLLVCCLDPNNVVVLVVLLVVLVVLLVVLVVVCVVPVLSSLVSLQVSLVSLSVSLSSLLSPLLSLLCQLQPPHDPVLSLLLSLLCCVPPSVSNVSSLVSNLRSLCSLLVSLVPDPDPVSVSSNSSSSSSNVNSVVSCCSNVVPPDPPPPVSSVVSSVVSD